Protein AF-A0A6A4BSS3-F1 (afdb_monomer)

Mean predicted aligned error: 9.3 Å

Sequence (184 aa):
MLRQLDAAFRPAGRLLLPLPVAPSADQLARLRLWVDDSADVDANGCWANVLQQQLQYSPGGFVVVTVFKQPEGAGRTTPRQSSLPGSVGTRLLLSNPHVNVWDFSVPSGASCELHEHLHPYVFFNRTPCNTRALDEALQPSESATSFAACEFRYVEIVEGERHVHAFQNPGKVDVQQYVIEFVS

Structure (mmCIF, N/CA/C/O backbone):
data_AF-A0A6A4BSS3-F1
#
_entry.id   AF-A0A6A4BSS3-F1
#
loop_
_atom_site.group_PDB
_atom_site.id
_atom_site.type_symbol
_atom_site.label_atom_id
_atom_site.label_alt_id
_atom_site.label_comp_id
_atom_site.label_asym_id
_atom_site.label_entity_id
_atom_site.label_seq_id
_atom_site.pdbx_PDB_ins_code
_atom_site.Cartn_x
_atom_site.Cartn_y
_atom_site.Cartn_z
_atom_site.occupancy
_atom_site.B_iso_or_equiv
_atom_site.auth_seq_id
_atom_site.auth_comp_id
_atom_site.auth_asym_id
_atom_site.auth_atom_id
_atom_site.pdbx_PDB_model_num
ATOM 1 N N . MET A 1 1 ? 9.717 8.162 23.911 1.00 28.67 1 MET A 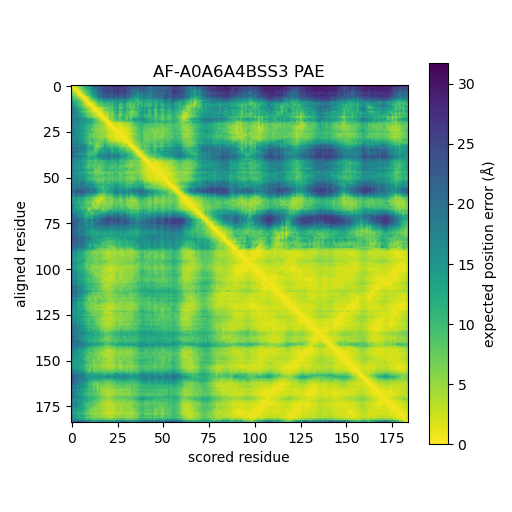N 1
ATOM 2 C CA . MET A 1 1 ? 8.918 9.008 24.822 1.00 28.67 1 MET A CA 1
ATOM 3 C C . MET A 1 1 ? 7.517 9.103 24.222 1.00 28.67 1 MET A C 1
ATOM 5 O O . MET A 1 1 ? 7.297 9.928 23.346 1.00 28.67 1 MET A O 1
ATOM 9 N N . LEU A 1 2 ? 6.61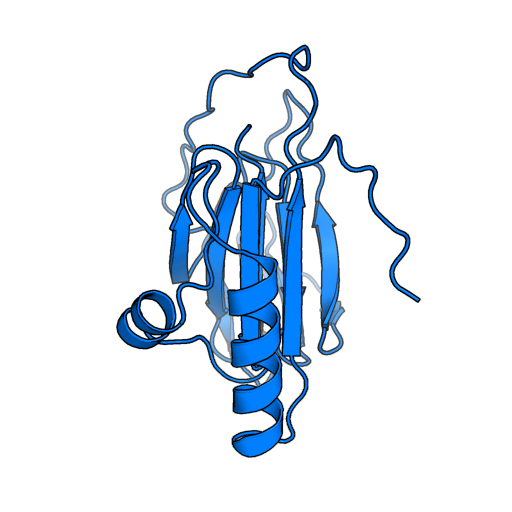5 8.171 24.558 1.00 30.89 2 LEU A N 1
ATOM 10 C CA . LEU A 1 2 ? 5.224 8.247 24.100 1.00 30.89 2 LEU A CA 1
ATOM 11 C C . LEU A 1 2 ? 4.572 9.426 24.826 1.00 30.89 2 LEU A C 1
ATOM 13 O O . LEU A 1 2 ? 4.440 9.387 26.047 1.00 30.89 2 LEU A O 1
ATOM 17 N N . ARG A 1 3 ? 4.203 10.484 24.095 1.00 36.44 3 ARG A N 1
ATOM 18 C CA . ARG A 1 3 ? 3.260 11.473 24.625 1.00 36.44 3 ARG A CA 1
ATOM 19 C C . ARG A 1 3 ? 1.983 10.711 24.975 1.00 36.44 3 ARG A C 1
ATOM 21 O O . ARG A 1 3 ? 1.476 9.974 24.131 1.00 36.44 3 ARG A O 1
ATOM 28 N N . GLN A 1 4 ? 1.513 10.847 26.214 1.00 37.97 4 GLN A N 1
ATOM 29 C CA . GLN A 1 4 ? 0.171 10.414 26.587 1.00 37.97 4 GLN A CA 1
ATOM 30 C C . GLN A 1 4 ? -0.799 11.141 25.657 1.00 37.97 4 GLN A C 1
ATOM 32 O O . GLN A 1 4 ? -0.961 12.354 25.752 1.00 37.97 4 GLN A O 1
ATOM 37 N N . LEU A 1 5 ? -1.364 10.408 24.701 1.00 43.38 5 LEU A N 1
ATOM 38 C CA . LEU A 1 5 ? -2.566 10.850 24.016 1.00 43.38 5 LEU A CA 1
ATOM 39 C C . LEU A 1 5 ? -3.657 10.941 25.080 1.00 43.38 5 LEU A C 1
ATOM 41 O O . LEU A 1 5 ? -3.818 10.004 25.867 1.00 43.38 5 LEU A O 1
ATOM 45 N N . ASP A 1 6 ? -4.337 12.084 25.135 1.00 42.62 6 ASP A N 1
ATOM 46 C CA . ASP A 1 6 ? -5.441 12.325 26.057 1.00 42.62 6 ASP A CA 1
ATOM 47 C C . ASP A 1 6 ? -6.423 11.149 26.057 1.00 42.62 6 ASP A C 1
ATOM 49 O O . ASP A 1 6 ? -6.748 10.587 25.008 1.00 42.62 6 ASP A O 1
ATOM 53 N N . ALA A 1 7 ? -6.945 10.816 27.240 1.00 46.75 7 ALA A N 1
ATOM 54 C CA . ALA A 1 7 ? -7.880 9.710 27.472 1.00 46.75 7 ALA A CA 1
ATOM 55 C C . ALA A 1 7 ? -9.182 9.782 26.637 1.00 46.75 7 ALA A C 1
ATOM 57 O O . ALA A 1 7 ? -9.977 8.844 26.653 1.00 46.75 7 ALA A O 1
ATOM 58 N N . ALA A 1 8 ? -9.404 10.882 25.911 1.00 53.50 8 ALA A N 1
ATOM 59 C CA . ALA A 1 8 ? -10.536 11.086 25.017 1.00 53.50 8 ALA A CA 1
ATOM 60 C C . ALA A 1 8 ? -10.389 10.382 23.652 1.00 53.50 8 ALA A C 1
ATOM 62 O O . ALA A 1 8 ? -11.400 10.103 23.010 1.00 53.50 8 ALA A O 1
ATOM 63 N N . PHE A 1 9 ? -9.168 10.066 23.203 1.00 54.03 9 PHE A N 1
ATOM 64 C CA . PHE A 1 9 ? -8.948 9.451 21.892 1.00 54.03 9 PHE A CA 1
ATOM 65 C C . PHE A 1 9 ? -8.814 7.934 22.005 1.00 54.03 9 PHE A C 1
ATOM 67 O O . PHE A 1 9 ? -7.774 7.405 22.406 1.00 54.03 9 PHE A O 1
ATOM 74 N N . ARG A 1 10 ? -9.867 7.213 21.608 1.00 57.59 10 ARG A N 1
ATOM 75 C CA . ARG A 1 10 ? -9.785 5.763 21.416 1.00 57.59 10 ARG A CA 1
ATOM 76 C C . ARG A 1 10 ? -9.125 5.457 20.066 1.00 57.59 10 ARG A C 1
ATOM 78 O O . ARG A 1 10 ? -9.421 6.129 19.074 1.00 57.59 10 ARG A O 1
ATOM 85 N N . PRO A 1 11 ? -8.192 4.492 20.015 1.00 55.75 11 PRO A N 1
ATOM 86 C CA . PRO A 1 11 ? -7.628 4.047 18.754 1.00 55.75 11 PRO A CA 1
ATOM 87 C C . PRO A 1 11 ? -8.710 3.331 17.933 1.00 55.75 11 PRO A C 1
ATOM 89 O O . PRO A 1 11 ? -9.306 2.376 18.409 1.00 55.75 11 PRO A O 1
ATOM 92 N N . ALA A 1 12 ? -8.914 3.772 16.698 1.00 53.41 12 ALA A N 1
ATOM 93 C CA . ALA A 1 12 ? -9.832 3.189 15.720 1.00 53.41 12 ALA A CA 1
ATOM 94 C C . ALA A 1 12 ? -9.249 1.957 14.996 1.00 53.41 12 ALA A C 1
ATOM 96 O O . ALA A 1 12 ? -9.931 1.291 14.221 1.00 53.41 12 ALA A O 1
ATOM 97 N N . GLY A 1 13 ? -7.955 1.697 15.179 1.00 53.75 13 GLY A N 1
ATOM 98 C CA . GLY A 1 13 ? -7.247 0.608 14.525 1.00 53.75 13 GLY A CA 1
ATOM 99 C C . GLY A 1 13 ? -5.777 0.612 14.902 1.00 53.75 13 GLY A C 1
ATOM 100 O O . GLY A 1 13 ? -5.175 1.669 15.134 1.00 53.75 13 GLY A O 1
ATOM 101 N N . ARG A 1 14 ? -5.201 -0.584 15.001 1.00 61.16 14 ARG A N 1
ATOM 102 C CA . ARG A 1 14 ? -3.824 -0.798 15.428 1.00 61.16 14 ARG A CA 1
ATOM 103 C C . ARG A 1 14 ? -3.200 -1.948 14.639 1.00 61.16 14 ARG A C 1
ATOM 105 O O . ARG A 1 14 ? -3.881 -2.913 14.333 1.00 61.16 14 ARG A O 1
ATOM 112 N N . LEU A 1 15 ? -1.935 -1.826 14.246 1.00 61.62 15 LEU A N 1
ATOM 113 C CA . LEU A 1 15 ? -1.265 -2.837 13.424 1.00 61.62 15 LEU A CA 1
ATOM 114 C C . LEU A 1 15 ? 0.218 -2.923 13.769 1.00 61.62 15 LEU A C 1
ATOM 116 O O . LEU A 1 15 ? 0.909 -1.905 13.742 1.00 61.62 15 LEU A O 1
ATOM 120 N N . LEU A 1 16 ? 0.685 -4.137 14.079 1.00 63.44 16 LEU A N 1
ATOM 121 C CA . LEU A 1 16 ? 2.100 -4.460 14.251 1.00 63.44 16 LEU A CA 1
ATOM 122 C C . LEU A 1 16 ? 2.558 -5.381 13.137 1.00 63.44 16 LEU A C 1
ATOM 124 O O . LEU A 1 16 ? 1.993 -6.460 12.955 1.00 63.44 16 LEU A O 1
ATOM 128 N N . LEU A 1 17 ? 3.598 -4.975 12.422 1.00 63.59 17 LEU A N 1
ATOM 129 C CA . LEU A 1 17 ? 4.093 -5.747 11.294 1.00 63.59 17 LEU A CA 1
ATOM 130 C C . LEU A 1 17 ? 5.609 -5.858 11.345 1.00 63.59 17 LEU A C 1
ATOM 132 O O . LEU A 1 17 ? 6.280 -4.834 11.528 1.00 63.59 17 LEU A O 1
ATOM 136 N N . PRO A 1 18 ? 6.162 -7.072 11.168 1.00 65.44 18 PRO A N 1
ATOM 137 C CA . PRO A 1 18 ? 7.577 -7.198 10.906 1.00 65.44 18 PRO A CA 1
ATOM 138 C C . PRO A 1 18 ? 7.856 -6.554 9.549 1.00 65.44 18 PRO A C 1
ATOM 140 O O . PRO A 1 18 ? 7.109 -6.735 8.586 1.00 65.44 18 PRO A O 1
ATOM 143 N N . LEU A 1 19 ? 8.942 -5.790 9.476 1.00 63.53 19 LEU A N 1
ATOM 144 C CA . LEU A 1 19 ? 9.308 -5.082 8.254 1.00 63.53 19 LEU A CA 1
ATOM 145 C C . LEU A 1 19 ? 9.449 -6.003 7.028 1.00 63.53 19 LEU A C 1
ATOM 147 O O . LEU A 1 19 ? 8.885 -5.667 5.997 1.00 63.53 19 LEU A O 1
ATOM 151 N N . PRO A 1 20 ? 10.100 -7.179 7.081 1.00 65.75 20 PRO A N 1
ATOM 152 C CA . PRO A 1 20 ? 10.357 -7.932 5.853 1.00 65.75 20 PRO A CA 1
ATOM 153 C C . PRO A 1 20 ? 9.166 -8.752 5.327 1.00 65.75 20 PRO A C 1
ATOM 155 O O . PRO A 1 20 ? 9.191 -9.150 4.165 1.00 65.75 20 PRO A O 1
ATOM 158 N N . VAL A 1 21 ? 8.143 -9.049 6.142 1.00 72.81 21 VAL A N 1
ATOM 159 C CA . VAL A 1 21 ? 7.107 -10.039 5.785 1.00 72.81 21 VAL A CA 1
ATOM 160 C C . VAL A 1 21 ? 5.721 -9.592 6.244 1.00 72.81 21 VAL A C 1
ATOM 162 O O . VAL A 1 21 ? 5.507 -9.332 7.425 1.00 72.81 21 VAL A O 1
ATOM 165 N N . ALA A 1 22 ? 4.752 -9.569 5.329 1.00 74.62 22 ALA A N 1
ATOM 166 C CA . ALA A 1 22 ? 3.356 -9.377 5.704 1.00 74.62 22 ALA A CA 1
ATOM 167 C C . ALA A 1 22 ? 2.787 -10.637 6.382 1.00 74.62 22 ALA A C 1
ATOM 169 O O . ALA A 1 22 ? 3.013 -11.751 5.904 1.00 74.62 22 ALA A O 1
ATOM 170 N N . PRO A 1 23 ? 2.021 -10.498 7.476 1.00 73.25 23 PRO A N 1
ATOM 171 C CA . PRO A 1 23 ? 1.412 -11.618 8.167 1.00 73.25 23 PRO A CA 1
ATOM 172 C C . PRO A 1 23 ? 0.330 -12.272 7.302 1.00 73.25 23 PRO A C 1
ATOM 174 O O . PRO A 1 23 ? -0.414 -11.623 6.556 1.00 73.25 23 PRO A O 1
ATOM 177 N N . SER A 1 24 ? 0.190 -13.586 7.438 1.00 74.69 24 SER A N 1
ATOM 178 C CA . SER A 1 24 ? -0.946 -14.323 6.893 1.00 74.69 24 SER A CA 1
ATOM 179 C C . SER A 1 24 ? -2.257 -13.892 7.562 1.00 74.69 24 SER A C 1
ATOM 181 O O . SER A 1 24 ? -2.262 -13.280 8.633 1.00 74.69 24 SER A O 1
ATOM 183 N N . ALA A 1 25 ? -3.393 -14.214 6.938 1.00 71.44 25 ALA A N 1
ATOM 184 C CA . ALA A 1 25 ? -4.709 -13.939 7.519 1.00 71.44 25 ALA A CA 1
ATOM 185 C C . ALA A 1 25 ? -4.858 -14.602 8.904 1.00 71.44 25 ALA A C 1
ATOM 187 O O . ALA A 1 25 ? -5.311 -13.963 9.850 1.00 71.44 25 ALA A O 1
ATOM 188 N N . ASP A 1 26 ? -4.353 -15.830 9.061 1.00 74.50 26 ASP A N 1
ATOM 189 C CA . ASP A 1 26 ? -4.367 -16.557 10.337 1.00 74.50 26 ASP A CA 1
ATOM 190 C C . ASP A 1 26 ? -3.472 -15.918 11.404 1.00 74.50 26 ASP A C 1
ATOM 192 O O . ASP A 1 26 ? -3.758 -15.992 12.599 1.00 74.50 26 ASP A O 1
ATOM 196 N N . GLN A 1 27 ? -2.344 -15.320 11.007 1.00 73.31 27 GLN A N 1
ATOM 197 C CA . GLN A 1 27 ? -1.500 -14.562 11.933 1.00 73.31 27 GLN A CA 1
ATOM 198 C C . GLN A 1 27 ? -2.227 -13.305 12.414 1.00 73.31 27 GLN A C 1
ATOM 200 O O . GLN A 1 27 ? -2.264 -13.067 13.619 1.00 73.31 27 GLN A O 1
ATOM 205 N N . LEU A 1 28 ? -2.864 -12.559 11.506 1.00 70.56 28 LEU A N 1
ATOM 206 C CA . LEU A 1 28 ? -3.665 -11.382 11.858 1.00 70.56 28 LEU A CA 1
ATOM 207 C C . LEU A 1 28 ? -4.811 -11.738 12.817 1.00 70.56 28 LEU A C 1
ATOM 209 O O . LEU A 1 28 ? -4.979 -11.075 13.840 1.00 70.56 28 LEU A O 1
ATOM 213 N N . ALA A 1 29 ? -5.550 -12.814 12.529 1.00 69.69 29 ALA A N 1
ATOM 214 C CA . ALA A 1 29 ? -6.670 -13.264 13.353 1.00 69.69 29 ALA A CA 1
ATOM 215 C C . ALA A 1 29 ? -6.230 -13.710 14.758 1.00 69.69 29 ALA A C 1
ATOM 217 O O . ALA A 1 29 ? -6.835 -13.316 15.755 1.00 69.69 29 ALA A O 1
ATOM 218 N N . ARG A 1 30 ? -5.152 -14.502 14.860 1.00 70.19 30 ARG A N 1
ATOM 219 C CA . ARG A 1 30 ? -4.640 -14.994 16.154 1.00 70.19 30 ARG A CA 1
ATOM 220 C C . ARG A 1 30 ? -4.096 -13.885 17.040 1.00 70.19 30 ARG A C 1
ATOM 222 O O . ARG A 1 30 ? -4.298 -13.922 18.248 1.00 70.19 30 ARG A O 1
ATOM 229 N N . LEU A 1 31 ? -3.392 -12.926 16.447 1.00 65.25 31 LEU A N 1
ATOM 230 C CA . LEU A 1 31 ? -2.719 -11.870 17.194 1.00 65.25 31 LEU A CA 1
ATOM 231 C C . LEU A 1 31 ? -3.677 -10.766 17.666 1.00 65.25 31 LEU A C 1
ATOM 233 O O . LEU A 1 31 ? -3.258 -9.929 18.460 1.00 65.25 31 LEU A O 1
ATOM 237 N N . ARG A 1 32 ? -4.938 -10.753 17.194 1.00 65.69 32 ARG A N 1
ATOM 238 C CA . ARG A 1 32 ? -5.941 -9.718 17.515 1.00 65.69 32 ARG A CA 1
ATOM 239 C C . ARG A 1 32 ? -5.371 -8.300 17.393 1.00 65.69 32 ARG A C 1
ATOM 241 O O . ARG A 1 32 ? -5.610 -7.444 18.237 1.00 65.69 32 ARG A O 1
ATOM 248 N N . LEU A 1 33 ? -4.560 -8.074 16.358 1.00 60.50 33 LEU A N 1
ATOM 249 C CA . LEU A 1 33 ? -3.828 -6.812 16.203 1.00 60.50 33 LEU A CA 1
ATOM 250 C C . LEU A 1 33 ? -4.775 -5.641 15.961 1.00 60.50 33 LEU A C 1
ATOM 252 O O . LEU A 1 33 ? -4.474 -4.524 16.366 1.00 60.50 33 LEU A O 1
ATOM 256 N N . TRP A 1 34 ? -5.933 -5.925 15.371 1.00 62.88 34 TRP A N 1
ATOM 257 C CA . TRP A 1 34 ? -6.977 -4.957 15.105 1.00 62.88 34 TRP A CA 1
ATOM 258 C C . TRP A 1 34 ? -7.837 -4.741 16.348 1.00 62.88 34 TRP A C 1
ATOM 260 O O . TRP A 1 34 ? -8.518 -5.652 16.813 1.00 62.88 34 TRP A O 1
ATOM 270 N N . VAL A 1 35 ? -7.795 -3.517 16.867 1.00 56.88 35 VAL A N 1
ATOM 271 C CA . VAL A 1 35 ? -8.735 -3.020 17.872 1.00 56.88 35 VAL A CA 1
ATOM 272 C C . VAL A 1 35 ? -9.769 -2.196 17.115 1.00 56.88 35 VAL A C 1
ATOM 274 O O . VAL A 1 35 ? -9.394 -1.225 16.458 1.00 56.88 35 VAL A O 1
ATOM 277 N N . ASP A 1 36 ? -11.028 -2.620 17.138 1.00 55.69 36 ASP A N 1
ATOM 278 C CA . ASP A 1 36 ? -12.160 -1.809 16.696 1.00 55.69 36 ASP A CA 1
ATOM 279 C C . ASP A 1 36 ? -12.676 -0.945 17.862 1.00 55.69 36 ASP A C 1
ATOM 281 O O . ASP A 1 36 ? -12.211 -1.061 18.997 1.00 55.69 36 ASP A O 1
ATOM 285 N N . ASP A 1 37 ? -13.648 -0.067 17.600 1.00 53.25 37 ASP A N 1
ATOM 286 C CA . ASP A 1 37 ? -14.306 0.773 18.619 1.00 53.25 37 ASP A CA 1
ATOM 287 C C . ASP A 1 37 ? -15.092 -0.043 19.680 1.00 53.25 37 ASP A C 1
ATOM 289 O O . ASP A 1 37 ? -15.835 0.529 20.484 1.00 53.25 37 ASP A O 1
ATOM 293 N N . SER A 1 38 ? -14.952 -1.375 19.715 1.00 55.53 38 SER A N 1
ATOM 294 C CA . SER A 1 38 ? -15.578 -2.216 20.726 1.00 55.53 38 SER A CA 1
ATOM 295 C C . SER A 1 38 ? -15.039 -1.878 22.115 1.00 55.53 38 SER A C 1
ATOM 297 O O . SER A 1 38 ? -13.834 -1.879 22.378 1.00 55.53 38 SER A O 1
ATOM 299 N N . ALA A 1 39 ? -15.957 -1.610 23.044 1.00 56.19 39 ALA A N 1
ATOM 300 C CA . ALA A 1 39 ? -15.636 -1.325 24.439 1.00 56.19 39 ALA A CA 1
ATOM 301 C C . ALA A 1 39 ? -14.976 -2.512 25.171 1.00 56.19 39 ALA A C 1
ATOM 303 O O . ALA A 1 39 ? -14.449 -2.317 26.265 1.00 56.19 39 ALA A O 1
ATOM 304 N N . ASP A 1 40 ? -14.967 -3.699 24.558 1.00 59.69 40 ASP A N 1
ATOM 305 C CA . ASP A 1 40 ? -14.587 -4.961 25.194 1.00 59.69 40 ASP A CA 1
ATOM 306 C C . ASP A 1 40 ? -13.144 -5.411 24.895 1.00 59.69 40 ASP A C 1
ATOM 308 O O . ASP A 1 40 ? -12.733 -6.501 25.303 1.00 59.69 40 ASP A O 1
ATOM 312 N N . VAL A 1 41 ? -12.343 -4.602 24.190 1.00 61.41 41 VAL A N 1
ATOM 313 C CA . VAL A 1 41 ? -10.953 -4.958 23.861 1.00 61.41 41 VAL A CA 1
ATOM 314 C C . VAL A 1 41 ? -9.975 -4.314 24.847 1.00 61.41 41 VAL A C 1
ATOM 316 O O . VAL A 1 41 ? -9.737 -3.105 24.810 1.00 61.41 41 VAL A O 1
ATOM 319 N N . ASP A 1 42 ? -9.330 -5.131 25.692 1.00 67.12 42 ASP A N 1
ATOM 320 C CA . ASP A 1 42 ? -8.139 -4.718 26.451 1.00 67.12 42 ASP A CA 1
ATOM 321 C C . ASP A 1 42 ? -6.956 -4.526 25.493 1.00 67.12 42 ASP A C 1
ATOM 323 O O . ASP A 1 42 ? -6.107 -5.403 25.296 1.00 67.12 42 ASP A O 1
ATOM 327 N N . ALA A 1 43 ? -6.921 -3.352 24.864 1.00 61.34 43 ALA A N 1
ATOM 328 C CA . ALA A 1 43 ? -5.866 -2.987 23.940 1.00 61.34 43 ALA A CA 1
ATOM 329 C C . ALA A 1 43 ? -4.497 -3.100 24.628 1.00 61.34 43 ALA A C 1
ATOM 331 O O . ALA A 1 43 ? -3.588 -3.723 24.085 1.00 61.34 43 ALA A O 1
ATOM 332 N N . ASN A 1 44 ? -4.345 -2.545 25.833 1.00 66.25 44 ASN A N 1
ATOM 333 C CA . ASN A 1 44 ? -3.057 -2.480 26.525 1.00 66.25 44 ASN A CA 1
ATOM 334 C C . ASN A 1 44 ? -2.497 -3.874 26.850 1.00 66.25 44 ASN A C 1
ATOM 336 O O . ASN A 1 44 ? -1.307 -4.111 26.627 1.00 66.25 44 ASN A O 1
ATOM 340 N N . GLY A 1 45 ? -3.340 -4.806 27.304 1.00 68.56 45 GLY A N 1
ATOM 341 C CA . GLY A 1 45 ? -2.948 -6.199 2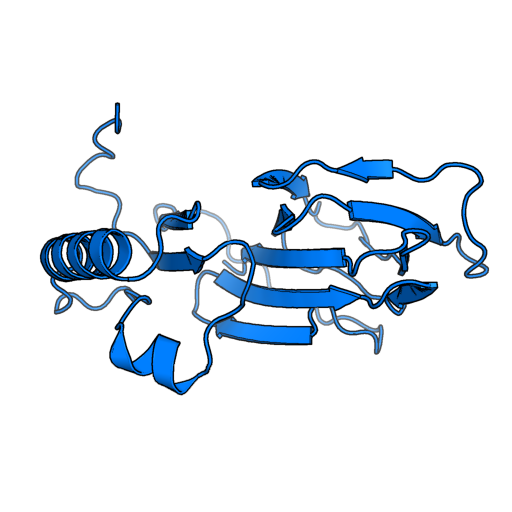7.528 1.00 68.56 45 GLY A CA 1
ATOM 342 C C . GLY A 1 45 ? -2.550 -6.923 26.240 1.00 68.56 45 GLY A C 1
ATOM 343 O O . GLY A 1 45 ? -1.527 -7.613 26.211 1.00 68.56 45 GLY A O 1
ATOM 344 N N . CYS A 1 46 ? -3.285 -6.706 25.142 1.00 67.12 46 CYS A N 1
ATOM 345 C CA . CYS A 1 46 ? -2.922 -7.260 23.832 1.00 67.12 46 CYS A CA 1
ATOM 346 C C . CYS A 1 46 ? -1.545 -6.751 23.368 1.00 67.12 46 CYS A C 1
ATOM 348 O O . CYS A 1 46 ? -0.708 -7.536 22.920 1.00 67.12 46 CYS A O 1
ATOM 350 N N . TRP A 1 47 ? -1.273 -5.456 23.549 1.00 65.88 47 TRP A N 1
ATOM 351 C CA . TRP A 1 47 ? 0.003 -4.822 23.204 1.00 65.88 47 TRP A CA 1
ATOM 352 C C . TRP A 1 47 ? 1.192 -5.393 23.966 1.00 65.88 47 TRP A C 1
ATOM 354 O O . TRP A 1 47 ? 2.206 -5.735 23.354 1.00 65.88 47 TRP A O 1
ATOM 364 N N . ALA A 1 48 ? 1.074 -5.504 25.290 1.00 70.94 48 ALA A N 1
ATOM 365 C CA . ALA A 1 48 ? 2.143 -6.040 26.125 1.00 70.94 48 ALA A CA 1
ATOM 366 C C . ALA A 1 48 ? 2.510 -7.472 25.704 1.00 70.94 48 ALA A C 1
ATOM 368 O O . ALA A 1 48 ? 3.690 -7.794 25.571 1.00 70.94 48 ALA A O 1
ATOM 369 N N . ASN A 1 49 ? 1.501 -8.296 25.407 1.00 70.44 49 ASN A N 1
ATOM 370 C CA . ASN A 1 49 ? 1.700 -9.679 24.988 1.00 70.44 49 ASN A CA 1
ATOM 371 C C . ASN A 1 49 ? 2.380 -9.776 23.610 1.00 70.44 49 ASN A C 1
ATOM 373 O O . ASN A 1 49 ? 3.354 -10.510 23.454 1.00 70.44 49 ASN A O 1
ATOM 377 N N . VAL A 1 50 ? 1.935 -8.996 22.617 1.00 66.81 50 VAL A N 1
ATOM 378 C CA . VAL A 1 50 ? 2.538 -9.027 21.273 1.00 66.81 50 VAL A CA 1
ATOM 379 C C . VAL A 1 50 ? 3.982 -8.530 21.292 1.00 66.81 50 VAL A C 1
ATOM 381 O O . VAL A 1 50 ? 4.843 -9.163 20.684 1.00 66.81 50 VAL A O 1
ATOM 384 N N . LEU A 1 51 ? 4.277 -7.439 22.006 1.00 69.38 51 LEU A N 1
ATOM 385 C CA . LEU A 1 51 ? 5.649 -6.936 22.132 1.00 69.38 51 LEU A CA 1
ATOM 386 C C . LEU A 1 51 ? 6.553 -7.961 22.827 1.00 69.38 51 LEU A C 1
ATOM 388 O O . LEU A 1 51 ? 7.671 -8.197 22.373 1.00 69.38 51 LEU A O 1
ATOM 392 N N . GLN A 1 52 ? 6.061 -8.617 23.881 1.00 70.62 52 GLN A N 1
ATOM 393 C CA . GLN A 1 52 ? 6.808 -9.658 24.586 1.00 70.62 52 GLN A CA 1
ATOM 394 C C . GLN A 1 52 ? 7.083 -10.881 23.697 1.00 70.62 52 GLN A C 1
ATOM 396 O O . GLN A 1 52 ? 8.203 -11.389 23.703 1.00 70.62 52 GLN A O 1
ATOM 401 N N . GLN A 1 53 ? 6.105 -11.328 22.902 1.00 66.12 53 GLN A N 1
ATOM 402 C CA . GLN A 1 53 ? 6.286 -12.433 21.953 1.00 66.12 53 GLN A CA 1
ATOM 403 C C . GLN A 1 53 ? 7.235 -12.055 20.804 1.00 66.12 53 GLN A C 1
ATOM 405 O O . GLN A 1 53 ? 8.113 -12.832 20.441 1.00 66.12 53 GLN A O 1
ATOM 410 N N . GLN A 1 54 ? 7.113 -10.855 20.235 1.00 61.84 54 GLN A N 1
ATOM 411 C CA . GLN A 1 54 ? 7.960 -10.415 19.119 1.00 61.84 54 GLN A CA 1
ATOM 412 C C . GLN A 1 54 ? 9.433 -10.284 19.522 1.00 61.84 54 GLN A C 1
ATOM 414 O O . GLN A 1 54 ? 10.302 -10.765 18.796 1.00 61.84 54 GLN A O 1
ATOM 419 N N . LEU A 1 55 ? 9.711 -9.744 20.716 1.00 62.00 55 LEU A N 1
ATOM 420 C CA . LEU A 1 55 ? 11.067 -9.678 21.276 1.00 62.00 55 LEU A CA 1
ATOM 421 C C . LEU A 1 55 ? 11.714 -11.064 21.460 1.00 62.00 55 LEU A C 1
ATOM 423 O O . LEU A 1 55 ? 12.938 -11.154 21.525 1.00 62.00 55 LEU A O 1
ATOM 427 N N . GLN A 1 56 ? 10.917 -12.136 21.536 1.00 58.88 56 GLN A N 1
ATOM 428 C CA . GLN A 1 56 ? 11.400 -13.512 21.687 1.00 58.88 56 GLN A CA 1
ATOM 429 C C . GLN A 1 56 ? 11.636 -14.238 20.354 1.00 58.88 56 GLN A C 1
ATOM 431 O O . GLN A 1 56 ? 12.507 -15.104 20.300 1.00 58.88 56 GLN A O 1
ATOM 436 N N . TYR A 1 57 ? 10.892 -13.913 19.288 1.00 54.50 57 TYR A N 1
ATOM 437 C CA . TYR A 1 57 ? 10.883 -14.713 18.051 1.00 54.50 57 TYR A CA 1
ATOM 438 C C . TYR A 1 57 ? 11.497 -14.038 16.822 1.00 54.50 57 TYR A C 1
ATOM 440 O O . TYR A 1 57 ? 11.776 -14.735 15.846 1.00 54.50 57 TYR A O 1
ATOM 448 N N . SER A 1 58 ? 11.722 -12.721 16.826 1.00 52.88 58 SER A N 1
ATOM 449 C CA . SER A 1 58 ? 12.329 -12.054 15.672 1.00 52.88 58 SER A CA 1
ATOM 450 C C . SER A 1 58 ? 13.069 -10.775 16.084 1.00 52.88 58 SER A C 1
ATOM 452 O O . SER A 1 58 ? 12.424 -9.779 16.396 1.00 52.88 58 SER A O 1
ATOM 454 N N . PRO A 1 59 ? 14.415 -10.736 16.055 1.00 53.66 59 PRO A N 1
ATOM 455 C CA . PRO A 1 59 ? 15.195 -9.540 16.399 1.00 53.66 59 PRO A CA 1
ATOM 456 C C . PRO A 1 59 ? 15.123 -8.419 15.333 1.00 53.66 59 PRO A C 1
ATOM 458 O O . PRO A 1 59 ? 15.981 -7.541 15.293 1.00 53.66 59 PRO A O 1
ATOM 461 N N . GLY A 1 60 ? 14.128 -8.452 14.439 1.00 56.00 60 GLY A N 1
ATOM 462 C CA . GLY A 1 60 ? 13.919 -7.462 13.383 1.00 56.00 60 GLY A CA 1
ATOM 463 C C . GLY A 1 60 ? 13.136 -6.231 13.852 1.00 56.00 60 GLY A C 1
ATOM 464 O O . GLY A 1 60 ? 12.413 -6.266 14.844 1.00 56.00 60 GLY A O 1
ATOM 465 N N . GLY A 1 61 ? 13.262 -5.127 13.110 1.00 59.47 61 GLY A N 1
ATOM 466 C CA . GLY A 1 61 ? 12.447 -3.932 13.336 1.00 59.47 61 GLY A CA 1
ATOM 467 C C . GLY A 1 61 ? 10.962 -4.181 13.046 1.00 59.47 61 GLY A C 1
ATOM 468 O O . GLY A 1 61 ? 10.609 -4.979 12.172 1.00 59.47 61 GLY A O 1
ATOM 469 N N . PHE A 1 62 ? 10.095 -3.473 13.767 1.00 63.59 62 PHE A N 1
ATOM 470 C CA . PHE A 1 62 ? 8.644 -3.499 13.584 1.00 63.59 62 PHE A CA 1
ATOM 471 C C . PHE A 1 62 ? 8.101 -2.083 13.397 1.00 63.59 62 PHE A C 1
ATOM 473 O O . PHE A 1 62 ? 8.701 -1.111 13.860 1.00 63.59 62 PHE A O 1
ATOM 480 N N . VAL A 1 63 ? 6.942 -1.975 12.749 1.00 65.44 63 VAL A N 1
ATOM 481 C CA . VAL A 1 63 ? 6.169 -0.728 12.684 1.00 65.44 63 VAL A CA 1
ATOM 482 C C . VAL A 1 63 ? 4.874 -0.903 13.455 1.00 65.44 63 VAL A C 1
ATOM 484 O O . VAL A 1 63 ? 4.222 -1.943 13.363 1.00 65.44 63 VAL A O 1
ATOM 487 N N . VAL A 1 64 ? 4.528 0.134 14.218 1.00 69.31 64 VAL A N 1
ATOM 488 C CA . VAL A 1 64 ? 3.241 0.281 14.891 1.00 69.31 64 VAL A CA 1
ATOM 489 C C . VAL A 1 64 ? 2.482 1.406 14.226 1.00 69.31 64 VAL A C 1
ATOM 491 O O . VAL A 1 64 ? 2.940 2.547 14.219 1.00 69.31 64 VAL A O 1
ATOM 494 N N . VAL A 1 65 ? 1.293 1.090 13.737 1.00 70.44 65 VAL A N 1
ATOM 495 C CA . VAL A 1 65 ? 0.342 2.087 13.253 1.00 70.44 65 VAL A CA 1
ATOM 496 C C . VAL A 1 65 ? -0.783 2.160 14.263 1.00 70.44 65 VAL A C 1
ATOM 498 O O . VAL A 1 65 ? -1.314 1.130 14.672 1.00 70.44 65 VAL A O 1
ATOM 501 N N . THR A 1 66 ? -1.121 3.369 14.699 1.00 68.38 66 THR A N 1
ATOM 502 C CA . THR A 1 66 ? -2.313 3.629 15.508 1.00 68.38 66 THR A CA 1
ATOM 503 C C . THR A 1 66 ? -3.081 4.770 14.872 1.00 68.38 66 THR A C 1
ATOM 505 O O . THR A 1 66 ? -2.530 5.852 14.687 1.00 68.38 66 THR A O 1
ATOM 508 N N . VAL A 1 67 ? -4.344 4.517 14.555 1.00 66.12 67 VAL A N 1
ATOM 509 C CA . VAL A 1 67 ? -5.259 5.515 14.001 1.00 66.12 67 VAL A CA 1
ATOM 510 C C . VAL A 1 67 ? -6.191 5.958 15.116 1.00 66.12 67 VAL A C 1
ATOM 512 O O . VAL A 1 67 ? -6.672 5.116 15.869 1.00 66.12 67 VAL A O 1
ATOM 515 N N . PHE A 1 68 ? -6.438 7.258 15.247 1.00 66.88 68 PHE A N 1
ATOM 516 C CA . PHE A 1 68 ? -7.360 7.812 16.239 1.00 66.88 68 PHE A CA 1
ATOM 517 C C . PHE A 1 68 ? -8.573 8.399 15.530 1.00 66.88 68 PHE A C 1
ATOM 519 O O . PHE A 1 68 ? -8.416 9.086 14.522 1.00 66.88 68 PHE A O 1
ATOM 526 N N . LYS A 1 69 ? -9.767 8.148 16.073 1.00 62.53 69 LYS A N 1
ATOM 527 C CA . LYS A 1 69 ? -11.003 8.757 15.576 1.00 62.53 69 LYS A CA 1
ATOM 528 C C . LYS A 1 69 ? -10.943 10.275 15.792 1.00 62.53 69 LYS A C 1
ATOM 530 O O . LYS A 1 69 ? -10.596 10.724 16.887 1.00 62.53 69 LYS A O 1
ATOM 535 N N . GLN A 1 70 ? -11.308 11.066 14.781 1.00 61.09 70 GLN A N 1
ATOM 536 C CA . GLN A 1 70 ? -11.560 12.493 14.994 1.00 61.09 70 GLN A CA 1
ATOM 537 C C . GLN A 1 70 ? -12.885 12.709 15.751 1.00 61.09 70 GLN A C 1
ATOM 539 O O . GLN A 1 70 ? -13.837 11.952 15.547 1.00 61.09 70 GLN A O 1
ATOM 544 N N . PRO A 1 71 ? -12.986 13.726 16.629 1.00 59.12 71 PRO A N 1
ATOM 545 C CA . PRO A 1 71 ? -14.244 14.059 17.292 1.00 59.12 71 PRO A CA 1
ATOM 546 C C . PRO A 1 71 ? -15.345 14.330 16.257 1.00 59.12 71 PRO A C 1
ATOM 548 O O . PRO A 1 71 ? -15.076 14.883 15.191 1.00 59.12 71 PRO A O 1
ATOM 551 N N . GLU A 1 72 ? -16.583 13.934 16.555 1.00 56.88 72 GLU A N 1
ATOM 552 C CA . GLU A 1 72 ? -17.699 14.084 15.614 1.00 56.88 72 GLU A CA 1
ATOM 553 C C . GLU A 1 72 ? -17.920 15.561 15.240 1.00 56.88 72 GLU A C 1
ATOM 555 O O . GLU A 1 72 ? -18.015 16.417 16.118 1.00 56.88 72 GLU A O 1
ATOM 560 N N . GLY A 1 73 ? -17.977 15.858 13.934 1.00 55.06 73 GLY A N 1
ATOM 561 C CA . GLY A 1 73 ? -18.148 17.221 13.408 1.00 55.06 73 GLY A CA 1
ATOM 562 C C . GLY A 1 73 ? -17.386 17.518 12.110 1.00 55.06 73 GLY A C 1
ATOM 563 O O . GLY A 1 73 ? -17.750 18.456 11.403 1.00 55.06 73 GLY A O 1
ATOM 564 N N . ALA A 1 74 ? -16.378 16.715 11.755 1.00 55.62 74 ALA A N 1
ATOM 565 C CA . ALA A 1 74 ? -15.774 16.748 10.424 1.00 55.62 74 ALA A CA 1
ATOM 566 C C . ALA A 1 74 ? -16.745 16.108 9.415 1.00 55.62 74 ALA A C 1
ATOM 568 O O . ALA A 1 74 ? -17.250 15.007 9.639 1.00 55.62 74 ALA A O 1
ATOM 569 N N . GLY A 1 75 ? -17.090 16.836 8.352 1.00 53.59 75 GLY A N 1
ATOM 570 C CA . GLY A 1 75 ? -18.095 16.411 7.381 1.00 53.59 75 GLY A CA 1
ATOM 571 C C . GLY A 1 75 ? -17.750 15.061 6.754 1.00 53.59 75 GLY A C 1
ATOM 572 O O . GLY A 1 75 ? -16.667 14.885 6.209 1.00 53.59 75 GLY A O 1
ATOM 573 N N . ARG A 1 76 ? -18.693 14.114 6.800 1.00 54.25 76 ARG A N 1
ATOM 574 C CA . ARG A 1 76 ? -18.605 12.878 6.017 1.00 54.25 76 ARG A CA 1
ATOM 575 C C . ARG A 1 76 ? -18.757 13.224 4.540 1.00 54.25 76 ARG A C 1
ATOM 577 O O . ARG A 1 76 ? -19.849 13.595 4.108 1.00 54.25 76 ARG A O 1
ATOM 584 N N . THR A 1 77 ? -17.688 13.093 3.770 1.00 56.75 77 THR A N 1
ATOM 585 C CA . THR A 1 77 ? -17.755 13.145 2.310 1.00 56.75 77 THR A CA 1
ATOM 586 C C . THR A 1 77 ? -18.329 11.838 1.770 1.00 56.75 77 THR A C 1
ATOM 588 O O . THR A 1 77 ? -18.142 10.757 2.331 1.00 56.75 77 THR A O 1
ATOM 591 N N . THR A 1 78 ? -19.103 11.936 0.688 1.00 62.28 78 THR A N 1
ATOM 592 C CA . THR A 1 78 ? -19.642 10.742 0.025 1.00 62.28 78 THR A CA 1
ATOM 593 C C . THR A 1 78 ? -18.480 10.002 -0.641 1.00 62.28 78 THR A C 1
ATOM 595 O O . THR A 1 78 ? -17.710 10.657 -1.347 1.00 62.28 78 THR A O 1
ATOM 598 N N . PRO A 1 79 ? -18.334 8.674 -0.463 1.00 65.06 79 PRO A N 1
ATOM 599 C CA . PRO A 1 79 ? -17.257 7.927 -1.096 1.00 65.06 79 PRO A CA 1
ATOM 600 C C . PRO A 1 79 ? -17.313 8.097 -2.614 1.00 65.06 79 PRO A C 1
ATOM 602 O O . PRO A 1 79 ? -18.318 7.773 -3.253 1.00 65.06 79 PRO A O 1
ATOM 605 N N . ARG A 1 80 ? -16.236 8.622 -3.198 1.00 73.19 80 ARG A N 1
ATOM 606 C CA . ARG A 1 80 ? -16.077 8.662 -4.651 1.00 73.19 80 ARG A CA 1
ATOM 607 C C . ARG A 1 80 ? -15.782 7.245 -5.132 1.00 73.19 80 ARG A C 1
ATOM 609 O O . ARG A 1 80 ? -15.058 6.512 -4.471 1.00 73.19 80 ARG A O 1
ATOM 616 N N . GLN A 1 81 ? -16.331 6.855 -6.277 1.00 77.56 81 GLN A N 1
ATOM 617 C CA . GLN A 1 81 ? -15.991 5.588 -6.922 1.00 77.56 81 GLN A CA 1
ATOM 618 C C . GLN A 1 81 ? -14.902 5.834 -7.969 1.00 77.56 81 GLN A C 1
ATOM 620 O O . GLN A 1 81 ? -15.015 6.777 -8.756 1.00 77.56 81 GLN A O 1
ATOM 625 N N . SER A 1 82 ? -13.857 5.002 -7.986 1.00 78.25 82 SER A N 1
ATOM 626 C CA . SER A 1 82 ? -12.842 5.084 -9.037 1.00 78.25 82 SER A CA 1
ATOM 627 C C . SER A 1 82 ? -13.404 4.558 -10.357 1.00 78.25 82 SER A C 1
ATOM 629 O O . SER A 1 82 ? -14.160 3.586 -10.383 1.00 78.25 82 SER A O 1
ATOM 631 N N . SER A 1 83 ? -13.017 5.202 -11.458 1.00 78.62 83 SER A N 1
ATOM 632 C CA . SER A 1 83 ? -13.288 4.731 -12.820 1.00 78.62 83 SER A CA 1
ATOM 633 C C . SER A 1 83 ? -12.127 3.938 -13.431 1.00 78.62 83 SER A C 1
ATOM 635 O O . SER A 1 83 ? -12.208 3.557 -14.599 1.00 78.62 83 SER A O 1
ATOM 637 N N . LEU A 1 84 ? -11.049 3.701 -12.673 1.00 79.38 84 LEU A N 1
ATOM 638 C CA . LEU A 1 84 ? -9.869 2.971 -13.130 1.00 79.38 84 LEU A CA 1
ATOM 639 C C . LEU A 1 84 ? -9.866 1.530 -12.600 1.00 79.38 84 LEU A C 1
ATOM 641 O O . LEU A 1 84 ? -10.236 1.306 -11.450 1.00 79.38 84 LEU A O 1
ATOM 645 N N . PRO A 1 85 ? -9.445 0.548 -13.418 1.00 73.44 85 PRO A N 1
ATOM 646 C CA . PRO A 1 85 ? -9.471 -0.862 -13.034 1.00 73.44 85 PRO A CA 1
ATOM 647 C C . PRO A 1 85 ? -8.275 -1.301 -12.172 1.00 73.44 85 PRO A C 1
ATOM 649 O O . PRO A 1 85 ? -8.316 -2.402 -11.628 1.00 73.44 85 PRO A O 1
ATOM 652 N N . GLY A 1 86 ? -7.215 -0.491 -12.070 1.00 76.38 86 GLY A N 1
ATOM 653 C CA . GLY A 1 86 ? -5.999 -0.854 -11.342 1.00 76.38 86 GLY A CA 1
ATOM 654 C C . GLY A 1 86 ? -6.195 -0.891 -9.826 1.00 76.38 86 GLY A C 1
ATOM 655 O O . GLY A 1 86 ? -6.984 -0.132 -9.261 1.00 76.38 86 GLY A O 1
ATOM 656 N N . SER A 1 87 ? -5.448 -1.770 -9.158 1.00 75.31 87 SER A N 1
ATOM 657 C CA . SER A 1 87 ? -5.511 -1.926 -7.702 1.00 75.31 87 SER A CA 1
ATOM 658 C C . SER A 1 87 ? -4.537 -0.996 -6.971 1.00 75.31 87 SER A C 1
ATOM 660 O O . SER A 1 87 ? -3.359 -0.939 -7.318 1.00 75.31 87 SER A O 1
ATOM 662 N N . VAL A 1 88 ? -5.007 -0.351 -5.897 1.00 74.38 88 VAL A N 1
ATOM 663 C CA . VAL A 1 88 ? -4.192 0.451 -4.953 1.00 74.38 88 VAL A CA 1
ATOM 664 C C . VAL A 1 88 ? -3.306 -0.408 -4.034 1.00 74.38 88 VAL A C 1
ATO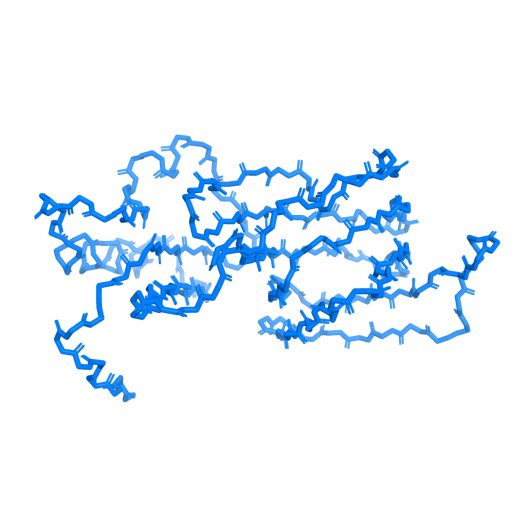M 666 O O . VAL A 1 88 ? -2.452 0.103 -3.313 1.00 74.38 88 VAL A O 1
ATOM 669 N N . GLY A 1 89 ? -3.529 -1.727 -4.018 1.00 80.88 89 GLY A N 1
ATOM 670 C CA . GLY A 1 89 ? -2.886 -2.678 -3.114 1.00 80.88 89 GLY A CA 1
ATOM 671 C C . GLY A 1 89 ? -2.842 -4.095 -3.689 1.00 80.88 89 GLY A C 1
ATOM 672 O O . GLY A 1 89 ? -3.662 -4.465 -4.526 1.00 80.88 89 GLY A O 1
ATOM 673 N N . THR A 1 90 ? -1.923 -4.934 -3.219 1.00 85.06 90 THR A N 1
ATOM 674 C CA . THR A 1 90 ? -1.886 -6.358 -3.602 1.00 85.06 90 THR A CA 1
ATOM 675 C C . THR A 1 90 ? -2.858 -7.172 -2.747 1.00 85.06 90 THR A C 1
ATOM 677 O O . THR A 1 90 ? -3.479 -8.121 -3.225 1.00 85.06 90 THR A O 1
ATOM 680 N N . ARG A 1 91 ? -3.001 -6.814 -1.465 1.00 87.88 91 ARG A N 1
ATOM 681 C CA . ARG A 1 91 ? -3.849 -7.527 -0.504 1.00 87.88 91 ARG A CA 1
ATOM 682 C C . ARG A 1 91 ? -4.392 -6.589 0.571 1.00 87.88 91 ARG A C 1
ATOM 684 O O . ARG A 1 91 ? -3.628 -5.908 1.243 1.00 87.88 91 ARG A O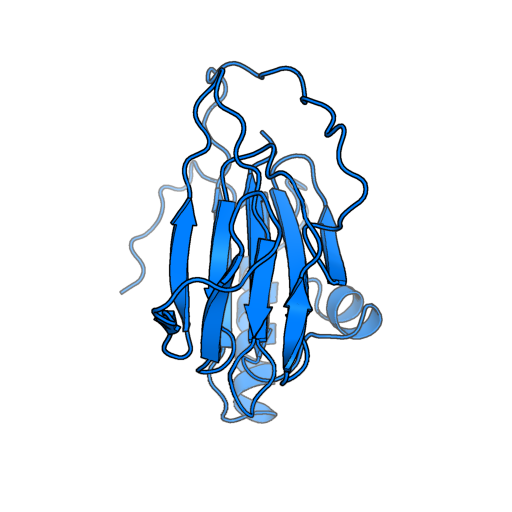 1
ATOM 691 N N . LEU A 1 92 ? -5.700 -6.626 0.807 1.00 85.50 92 LEU A N 1
ATOM 692 C CA . LEU A 1 92 ? -6.335 -5.930 1.930 1.00 85.50 92 LEU A CA 1
ATOM 693 C C . LEU A 1 92 ? -6.050 -6.672 3.247 1.00 85.50 92 LEU A C 1
ATOM 695 O O . LEU A 1 92 ? -6.328 -7.867 3.364 1.00 85.50 92 LEU A O 1
ATOM 699 N N . LEU A 1 93 ? -5.481 -5.976 4.231 1.00 80.62 93 LEU A N 1
ATOM 700 C CA . LEU A 1 93 ? -5.165 -6.513 5.562 1.00 80.62 93 LEU A CA 1
ATOM 701 C C . LEU A 1 93 ? -6.216 -6.142 6.615 1.00 80.62 93 LEU A C 1
ATOM 703 O O . LEU A 1 93 ? -6.487 -6.944 7.509 1.00 80.62 93 LEU A O 1
ATOM 707 N N . LEU A 1 94 ? -6.784 -4.940 6.506 1.00 78.75 94 LEU A N 1
ATOM 708 C CA . LEU A 1 94 ? -7.886 -4.432 7.324 1.00 78.75 94 LEU A CA 1
ATOM 709 C C . LEU A 1 94 ? -8.770 -3.542 6.468 1.00 78.75 94 LEU A C 1
ATOM 711 O O . LEU A 1 94 ? -8.266 -2.723 5.707 1.00 78.75 94 LEU A O 1
ATOM 715 N N . SER A 1 95 ? -10.073 -3.639 6.692 1.00 81.62 95 SER A N 1
ATOM 716 C CA . SER A 1 95 ? -11.015 -2.584 6.349 1.00 81.62 95 SER A CA 1
ATOM 717 C C . SER A 1 95 ? -11.960 -2.390 7.522 1.00 81.62 95 SER A C 1
ATOM 719 O O . SER A 1 95 ? -12.509 -3.358 8.054 1.00 81.62 95 SER A O 1
ATOM 721 N N . ASN A 1 96 ? -12.093 -1.150 7.971 1.00 75.69 96 ASN A N 1
ATOM 722 C CA . ASN A 1 96 ? -13.054 -0.753 8.987 1.00 75.69 96 ASN A CA 1
ATOM 723 C C . ASN A 1 96 ? -13.644 0.623 8.622 1.00 75.69 96 ASN A C 1
ATOM 725 O O . ASN A 1 96 ? -13.259 1.193 7.601 1.00 75.69 96 ASN A O 1
ATOM 729 N N . PRO A 1 97 ? -14.581 1.175 9.417 1.00 77.94 97 PRO A N 1
ATOM 730 C CA . PRO A 1 97 ? -15.200 2.456 9.091 1.00 77.94 97 PRO A CA 1
ATOM 731 C C . PRO A 1 97 ? -14.242 3.646 8.989 1.00 77.94 97 PRO A C 1
ATOM 733 O O . PRO A 1 97 ? -14.678 4.664 8.474 1.00 77.94 97 PRO A O 1
ATOM 736 N N . HIS A 1 98 ? -13.001 3.533 9.481 1.00 76.69 98 HIS A N 1
ATOM 737 C CA . HIS A 1 98 ? -12.035 4.630 9.584 1.00 76.69 98 HIS A CA 1
ATOM 738 C C . HIS A 1 98 ? -10.857 4.503 8.624 1.00 76.69 98 HIS A C 1
ATOM 740 O O . HIS A 1 98 ? -10.389 5.503 8.082 1.00 76.69 98 HIS A O 1
ATOM 746 N N . VAL A 1 99 ? -10.362 3.283 8.402 1.00 81.44 99 VAL A N 1
ATOM 747 C CA . VAL A 1 99 ? -9.223 3.030 7.515 1.00 81.44 99 VAL A CA 1
ATOM 748 C C . VAL A 1 99 ? -9.342 1.741 6.717 1.00 81.44 99 VAL A C 1
ATOM 750 O O . VAL A 1 99 ? -9.864 0.729 7.193 1.00 81.44 99 VAL A O 1
ATOM 753 N N . ASN A 1 100 ? -8.725 1.763 5.538 1.00 86.00 100 ASN A N 1
ATOM 754 C CA . ASN A 1 100 ? -8.265 0.563 4.854 1.00 86.00 100 ASN A CA 1
ATOM 755 C C . ASN A 1 100 ? -6.750 0.448 5.009 1.00 86.00 100 ASN A C 1
ATOM 757 O O . ASN A 1 100 ? -6.027 1.433 4.866 1.00 86.00 100 ASN A O 1
ATOM 761 N N . VAL A 1 101 ? -6.263 -0.761 5.272 1.00 85.44 101 VAL A N 1
ATOM 762 C CA . VAL A 1 101 ? -4.830 -1.053 5.272 1.00 85.44 101 VAL A CA 1
ATOM 763 C C . VAL A 1 101 ? -4.533 -2.118 4.240 1.00 85.44 101 VAL A C 1
ATOM 765 O O . VAL A 1 101 ? -5.024 -3.244 4.338 1.00 85.44 101 VAL A O 1
ATOM 768 N N . TRP A 1 102 ? -3.679 -1.772 3.290 1.00 88.75 102 TRP A N 1
ATOM 769 C CA . TRP A 1 102 ? -3.258 -2.625 2.195 1.00 88.75 102 TRP A CA 1
ATOM 770 C C . TRP A 1 102 ? -1.800 -3.038 2.371 1.00 88.75 102 TRP A C 1
ATOM 772 O O . TRP A 1 102 ? -0.947 -2.222 2.715 1.00 88.75 102 TRP A O 1
ATOM 782 N N . ASP A 1 103 ? -1.516 -4.308 2.107 1.00 88.75 103 ASP A N 1
ATOM 783 C CA . ASP A 1 103 ? -0.188 -4.768 1.719 1.00 88.75 103 ASP A CA 1
ATOM 784 C C . ASP A 1 103 ? -0.040 -4.578 0.213 1.00 88.75 103 ASP A C 1
ATOM 786 O O . ASP A 1 103 ? -0.914 -4.972 -0.567 1.00 88.75 103 ASP A O 1
ATOM 790 N N . PHE A 1 104 ? 1.064 -3.976 -0.194 1.00 92.12 104 PHE A N 1
ATOM 791 C CA . PHE A 1 104 ? 1.327 -3.634 -1.575 1.00 92.12 104 PHE A CA 1
ATOM 792 C C . PHE A 1 104 ? 2.729 -4.074 -1.967 1.00 92.12 104 PHE A C 1
ATOM 794 O O . PHE A 1 104 ? 3.712 -3.824 -1.265 1.00 92.12 104 PHE A O 1
ATOM 801 N N . SER A 1 105 ? 2.811 -4.754 -3.104 1.00 93.31 105 SER A N 1
ATOM 802 C CA . SER A 1 1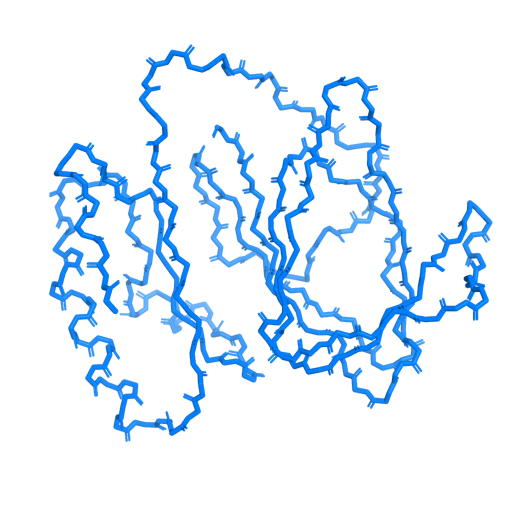05 ? 4.059 -5.272 -3.632 1.00 93.31 105 SER A CA 1
ATOM 803 C C . SER A 1 105 ? 4.132 -5.120 -5.143 1.00 93.31 105 SER A C 1
ATOM 805 O O . SER A 1 105 ? 3.195 -5.461 -5.862 1.00 93.31 105 SER A O 1
ATOM 807 N N . VAL A 1 106 ? 5.281 -4.649 -5.625 1.00 94.31 106 VAL A N 1
ATOM 808 C CA . VAL A 1 106 ? 5.600 -4.608 -7.055 1.00 94.31 106 VAL A CA 1
ATOM 809 C C . VAL A 1 106 ? 6.939 -5.306 -7.266 1.00 94.31 106 VAL A C 1
ATOM 811 O O . VAL A 1 106 ? 7.964 -4.800 -6.784 1.00 94.31 106 VAL A O 1
ATOM 814 N N . PRO A 1 107 ? 6.959 -6.452 -7.972 1.00 95.62 107 PRO A N 1
ATOM 815 C CA . PRO A 1 107 ? 8.189 -7.181 -8.232 1.00 95.62 107 PRO A CA 1
ATOM 816 C C . PRO A 1 107 ? 9.264 -6.328 -8.903 1.00 95.62 107 PRO A C 1
ATOM 818 O O . PRO A 1 107 ? 8.968 -5.390 -9.646 1.00 95.62 107 PRO A O 1
ATOM 821 N N . SER A 1 108 ? 10.525 -6.676 -8.664 1.00 96.38 108 SER A N 1
ATOM 822 C CA . SER A 1 108 ? 11.676 -6.120 -9.387 1.00 96.38 108 SER A CA 1
ATOM 823 C C . SER A 1 108 ? 11.446 -6.112 -10.910 1.00 96.38 108 SER A C 1
ATOM 825 O O . SER A 1 108 ? 11.258 -7.165 -11.517 1.00 96.38 108 SER A O 1
ATOM 827 N N . GLY A 1 109 ? 11.510 -4.936 -11.542 1.00 95.38 109 GLY A N 1
ATOM 828 C CA . GLY A 1 109 ? 11.318 -4.750 -12.987 1.00 95.38 109 GLY A CA 1
ATOM 829 C C . GLY A 1 109 ? 9.860 -4.661 -13.455 1.00 95.38 109 GLY A C 1
ATOM 830 O O . GLY A 1 109 ? 9.626 -4.351 -14.623 1.00 95.38 109 GLY A O 1
ATOM 831 N N . ALA A 1 110 ? 8.885 -4.904 -12.575 1.00 95.44 110 ALA A N 1
ATOM 832 C CA . ALA A 1 110 ? 7.465 -4.791 -12.892 1.00 95.44 110 ALA A CA 1
ATOM 833 C C . ALA A 1 110 ? 6.943 -3.357 -12.700 1.00 95.44 110 ALA A C 1
ATOM 835 O O . ALA A 1 110 ? 7.601 -2.502 -12.098 1.00 95.44 110 ALA A O 1
ATOM 836 N N . SER A 1 111 ? 5.730 -3.112 -13.194 1.00 94.44 111 SER A N 1
ATOM 837 C CA . SER A 1 111 ? 4.996 -1.865 -12.980 1.00 94.44 111 SER A CA 1
ATOM 838 C C . SER A 1 111 ? 3.731 -2.116 -12.175 1.00 94.44 111 SER A C 1
ATOM 840 O O . SER A 1 111 ? 3.085 -3.151 -12.323 1.00 94.44 111 SER A O 1
ATOM 842 N N . CYS A 1 112 ? 3.377 -1.145 -11.342 1.00 92.31 112 CYS A N 1
ATOM 843 C CA . CYS A 1 112 ? 2.025 -1.002 -10.838 1.00 92.31 112 CYS A CA 1
ATOM 844 C C . CYS A 1 112 ? 1.134 -0.446 -11.954 1.00 92.31 112 CYS A C 1
ATOM 846 O O . CYS A 1 112 ? 1.546 0.447 -12.700 1.00 92.31 112 CYS A O 1
ATOM 848 N N . GLU A 1 113 ? -0.074 -0.987 -12.065 1.00 88.62 113 GLU A N 1
ATOM 849 C CA . GLU A 1 113 ? -1.078 -0.516 -13.012 1.00 88.62 113 GLU A CA 1
ATOM 850 C C . GLU A 1 113 ? -1.557 0.898 -12.668 1.00 88.62 113 GLU A C 1
ATOM 852 O O . GLU A 1 113 ? -1.399 1.379 -11.546 1.00 88.62 113 GLU A O 1
ATOM 857 N N . LEU A 1 114 ? -2.169 1.565 -13.646 1.00 90.88 114 LEU A N 1
ATOM 858 C CA . LEU A 1 114 ? -2.793 2.867 -13.445 1.00 90.88 114 LEU A C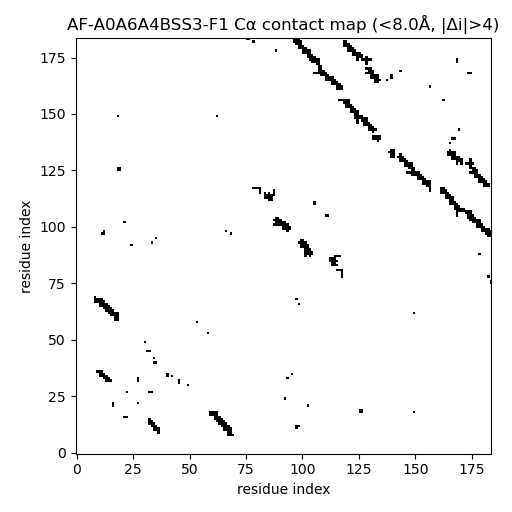A 1
ATOM 859 C C . LEU A 1 114 ? -3.968 2.751 -12.469 1.00 90.88 114 LEU A C 1
ATOM 861 O O . LEU A 1 114 ? -4.941 2.046 -12.744 1.00 90.88 114 LEU A O 1
ATOM 865 N N . HIS A 1 115 ? -3.888 3.471 -11.355 1.00 90.81 115 HIS A N 1
ATOM 866 C CA . HIS A 1 115 ? -4.899 3.461 -10.300 1.00 90.81 115 HIS A CA 1
ATOM 867 C C . HIS A 1 115 ? -5.147 4.866 -9.747 1.00 90.81 115 HIS A C 1
ATOM 869 O O . HIS A 1 115 ? -4.396 5.804 -10.015 1.00 90.81 115 HIS A O 1
ATOM 875 N N . GLU A 1 116 ? -6.242 5.010 -9.001 1.00 90.12 116 GLU A N 1
ATOM 876 C CA . GLU A 1 116 ? -6.683 6.266 -8.393 1.00 90.12 116 GLU A CA 1
ATOM 877 C C . GLU A 1 116 ? -6.802 6.102 -6.881 1.00 90.12 116 GLU A C 1
ATOM 879 O O . GLU A 1 116 ? -7.467 5.180 -6.410 1.00 90.12 116 GLU A O 1
ATOM 884 N N . HIS A 1 117 ? -6.221 7.033 -6.128 1.00 89.38 117 HIS A N 1
ATOM 885 C CA . HIS A 1 117 ? -6.470 7.143 -4.695 1.00 89.38 117 HIS A CA 1
ATOM 886 C C . HIS A 1 117 ? -7.653 8.077 -4.442 1.00 89.38 117 HIS A C 1
ATOM 888 O O . HIS A 1 117 ? -7.666 9.226 -4.886 1.00 89.38 117 HIS A O 1
ATOM 894 N N . LEU A 1 118 ? -8.655 7.573 -3.721 1.00 87.69 118 LEU A N 1
ATOM 895 C CA . LEU A 1 118 ? -9.909 8.287 -3.439 1.00 87.69 118 LEU A CA 1
ATOM 896 C C . LEU A 1 118 ? -9.914 8.961 -2.062 1.00 87.69 118 LEU A C 1
ATOM 898 O O . LEU A 1 118 ? -10.775 9.790 -1.783 1.00 87.69 118 LEU A O 1
ATOM 902 N N . HIS A 1 119 ? -8.956 8.594 -1.217 1.00 87.38 119 HIS A N 1
ATOM 903 C CA . HIS A 1 119 ? -8.850 9.007 0.172 1.00 87.38 119 HIS A CA 1
ATOM 904 C C . HIS A 1 119 ? -7.414 9.429 0.478 1.00 87.38 119 HIS A C 1
ATOM 906 O O . HIS A 1 119 ? -6.493 8.806 -0.062 1.00 87.38 119 HIS A O 1
ATOM 912 N N . PRO A 1 120 ? -7.197 10.425 1.360 1.00 89.81 120 PRO A N 1
ATOM 913 C CA . PRO A 1 120 ? -5.878 10.693 1.913 1.00 89.81 120 PRO A CA 1
ATOM 914 C C . PRO A 1 120 ? -5.250 9.407 2.426 1.00 89.81 120 PRO A C 1
ATOM 916 O O . PRO A 1 120 ? -5.940 8.544 2.980 1.00 89.81 120 PRO A O 1
ATOM 919 N N . TYR A 1 121 ? -3.943 9.272 2.249 1.00 90.69 121 TYR A N 1
ATOM 920 C CA . TYR A 1 121 ? -3.265 8.055 2.651 1.00 90.69 121 TYR A CA 1
ATOM 921 C C . TYR A 1 121 ? -1.849 8.306 3.136 1.00 90.69 121 TYR A C 1
ATOM 923 O O . TYR A 1 121 ? -1.178 9.264 2.756 1.00 90.69 121 TYR A O 1
ATOM 931 N N . VAL A 1 122 ? -1.383 7.414 4.001 1.00 91.62 122 VAL A N 1
ATOM 932 C CA . VAL A 1 122 ? 0.038 7.266 4.304 1.00 91.62 122 VAL A CA 1
ATOM 933 C C . VAL A 1 122 ? 0.500 5.956 3.705 1.00 91.62 122 VAL A C 1
ATOM 935 O O . VAL A 1 122 ? -0.148 4.930 3.896 1.00 91.62 122 VAL A O 1
ATOM 938 N N . PHE A 1 123 ? 1.654 5.960 3.052 1.00 91.44 123 PHE A N 1
ATOM 939 C CA . PHE A 1 123 ? 2.377 4.723 2.794 1.00 91.44 123 PHE A CA 1
ATOM 940 C C . PHE A 1 123 ? 3.721 4.738 3.505 1.00 91.44 123 PHE A C 1
ATOM 942 O O . PHE A 1 123 ? 4.308 5.800 3.719 1.00 91.44 123 PHE A O 1
ATOM 949 N N . PHE A 1 124 ? 4.230 3.558 3.842 1.00 90.19 124 PHE A N 1
ATOM 950 C CA . PHE A 1 124 ? 5.605 3.399 4.299 1.00 90.19 124 PHE A CA 1
ATOM 951 C C . PHE A 1 124 ? 6.260 2.184 3.663 1.00 90.19 124 PHE A C 1
ATOM 953 O O . PHE A 1 124 ? 5.627 1.147 3.453 1.00 90.19 124 PHE A O 1
ATOM 960 N N . ASN A 1 125 ? 7.546 2.326 3.356 1.00 90.19 125 ASN A N 1
ATOM 961 C CA . ASN A 1 125 ? 8.321 1.290 2.692 1.00 90.19 125 ASN A CA 1
ATOM 962 C C . ASN A 1 125 ? 8.829 0.282 3.721 1.00 90.19 125 ASN A C 1
ATOM 964 O O . ASN A 1 125 ? 9.471 0.634 4.708 1.00 90.19 125 ASN A O 1
ATOM 968 N N . ARG A 1 126 ? 8.550 -0.994 3.488 1.00 88.12 126 ARG A N 1
ATOM 969 C CA . ARG A 1 126 ? 8.999 -2.108 4.327 1.00 88.12 126 ARG A CA 1
ATOM 970 C C . ARG A 1 126 ? 10.493 -2.377 4.191 1.00 88.12 126 ARG A C 1
ATOM 972 O O . ARG A 1 126 ? 11.176 -2.705 5.158 1.00 88.12 126 ARG A O 1
ATOM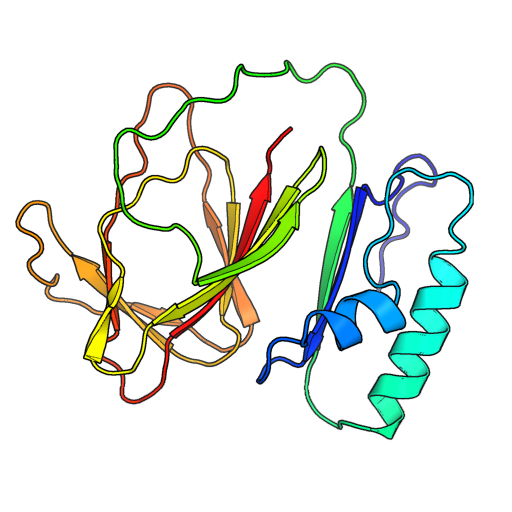 979 N N . THR A 1 127 ? 10.987 -2.221 2.972 1.00 87.31 127 THR A N 1
ATOM 980 C CA . THR A 1 127 ? 12.380 -2.402 2.576 1.00 87.31 127 THR A CA 1
ATOM 981 C C . THR A 1 127 ? 12.838 -1.172 1.802 1.00 87.31 127 THR A C 1
ATOM 983 O O . THR A 1 127 ? 11.997 -0.459 1.254 1.00 87.31 127 THR A O 1
ATOM 986 N N . PRO A 1 128 ? 14.151 -0.901 1.714 1.00 92.06 128 PRO A N 1
ATOM 987 C CA . PRO A 1 128 ? 14.633 0.130 0.809 1.00 92.06 128 PRO A CA 1
ATOM 988 C C . PRO A 1 128 ? 14.239 -0.234 -0.625 1.00 92.06 128 PRO A C 1
ATOM 990 O O . PRO A 1 128 ? 14.381 -1.392 -1.025 1.00 92.06 128 PRO A O 1
ATOM 993 N N . CYS A 1 129 ? 13.745 0.729 -1.394 1.00 94.31 129 CYS A N 1
ATOM 994 C CA . CYS A 1 129 ? 13.287 0.481 -2.757 1.00 94.31 129 CYS A CA 1
ATOM 995 C C . CYS A 1 129 ? 13.459 1.708 -3.653 1.00 94.31 129 CYS A C 1
ATOM 997 O O . CYS A 1 129 ? 13.761 2.808 -3.190 1.00 94.31 129 CYS A O 1
ATOM 999 N N . ASN A 1 130 ? 13.250 1.505 -4.953 1.00 96.38 130 ASN A N 1
ATOM 1000 C CA . ASN A 1 130 ? 13.197 2.573 -5.940 1.00 96.38 130 ASN A CA 1
ATOM 1001 C C . ASN A 1 130 ? 11.853 2.516 -6.655 1.00 96.38 130 ASN A C 1
ATOM 1003 O O . ASN A 1 130 ? 11.406 1.434 -7.030 1.00 96.38 130 ASN A O 1
ATOM 1007 N N . THR A 1 131 ? 11.247 3.670 -6.898 1.00 96.25 131 THR A N 1
ATOM 1008 C CA . THR A 1 131 ? 10.081 3.787 -7.775 1.00 96.25 131 THR A CA 1
ATOM 1009 C C . THR A 1 131 ? 10.363 4.810 -8.862 1.00 96.25 131 THR A C 1
ATOM 1011 O O . THR A 1 131 ? 11.148 5.740 -8.682 1.00 96.25 131 THR A O 1
ATOM 1014 N N . ARG A 1 132 ? 9.755 4.631 -10.026 1.00 97.00 132 ARG A N 1
ATOM 1015 C CA . ARG A 1 132 ? 9.850 5.560 -11.149 1.00 97.00 132 ARG A CA 1
ATOM 1016 C C . ARG A 1 132 ? 8.444 5.820 -11.653 1.00 97.00 132 ARG A C 1
ATOM 1018 O O . ARG A 1 132 ? 7.762 4.867 -12.009 1.00 97.00 132 ARG A O 1
ATOM 1025 N N . ALA A 1 133 ? 8.006 7.073 -11.637 1.00 94.88 133 ALA A N 1
ATOM 1026 C CA . ALA A 1 133 ? 6.670 7.415 -12.107 1.00 94.88 133 ALA A CA 1
ATOM 1027 C C . ALA A 1 133 ? 6.523 7.045 -13.588 1.00 94.88 133 ALA A C 1
ATOM 1029 O O . ALA A 1 133 ? 7.495 7.103 -14.345 1.00 94.88 133 ALA A O 1
ATOM 1030 N N . LEU A 1 134 ? 5.319 6.648 -13.984 1.00 93.69 134 LEU A N 1
ATOM 1031 C CA . LEU A 1 134 ? 4.953 6.550 -15.390 1.00 93.69 134 LEU A CA 1
ATOM 1032 C C . LEU A 1 134 ? 4.152 7.796 -15.776 1.00 93.69 134 LEU A C 1
ATOM 1034 O O . LEU A 1 134 ? 3.343 8.278 -14.982 1.00 93.69 134 LEU A O 1
ATOM 1038 N N . ASP A 1 135 ? 4.401 8.323 -16.970 1.00 89.69 135 ASP A N 1
ATOM 1039 C CA . ASP A 1 135 ? 3.651 9.450 -17.522 1.00 89.69 135 ASP A CA 1
ATOM 1040 C C . ASP A 1 135 ? 2.267 9.027 -18.060 1.00 89.69 135 ASP A C 1
ATOM 1042 O O . ASP A 1 135 ? 1.844 7.874 -17.937 1.00 89.69 135 ASP A O 1
ATOM 1046 N N . GLU A 1 136 ? 1.543 9.966 -18.672 1.00 85.69 136 GLU A N 1
ATOM 1047 C CA . GLU A 1 136 ? 0.215 9.720 -19.255 1.00 85.69 136 GLU A CA 1
ATOM 1048 C C . GLU A 1 136 ? 0.231 8.680 -20.393 1.00 85.69 136 GLU A C 1
ATOM 1050 O O . GLU A 1 136 ? -0.781 8.026 -20.646 1.00 85.69 136 GLU A O 1
ATOM 1055 N N . ALA A 1 137 ? 1.376 8.488 -21.056 1.00 89.25 137 ALA A N 1
ATOM 1056 C CA . ALA A 1 137 ? 1.599 7.460 -22.074 1.00 89.25 137 ALA A CA 1
ATOM 1057 C C . ALA A 1 137 ? 2.166 6.152 -21.481 1.00 89.25 137 ALA A C 1
ATOM 1059 O O . ALA A 1 137 ? 2.609 5.263 -22.220 1.00 89.25 137 ALA A O 1
ATOM 1060 N N . LEU A 1 138 ? 2.154 6.032 -20.149 1.00 89.50 138 LEU A N 1
ATOM 1061 C CA . LEU A 1 138 ? 2.714 4.935 -19.364 1.00 89.50 138 LEU A CA 1
ATOM 1062 C C . LEU A 1 138 ? 4.212 4.701 -19.614 1.00 89.50 138 LEU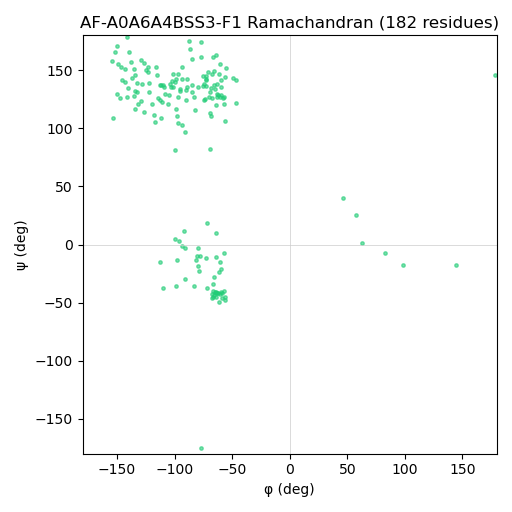 A C 1
ATOM 1064 O O . LEU A 1 138 ? 4.714 3.591 -19.418 1.00 89.50 138 LEU A O 1
ATOM 1068 N N . GLN A 1 139 ? 4.938 5.737 -20.038 1.00 93.44 139 GLN A N 1
ATOM 1069 C CA . GLN A 1 139 ? 6.383 5.683 -20.211 1.00 93.44 139 GLN A CA 1
ATOM 1070 C C . GLN A 1 139 ? 7.101 6.081 -18.917 1.00 93.44 139 GLN A C 1
ATOM 1072 O O . GLN A 1 139 ? 6.642 6.977 -18.205 1.00 93.44 139 GLN A O 1
ATOM 1077 N N . PRO A 1 140 ? 8.226 5.430 -18.569 1.00 93.38 140 PRO A N 1
ATOM 1078 C CA . PRO A 1 140 ? 8.933 5.745 -17.336 1.00 93.38 140 PRO A CA 1
ATOM 1079 C C . PRO A 1 140 ? 9.589 7.130 -17.371 1.00 93.38 140 PRO A C 1
ATOM 1081 O O . PRO A 1 140 ? 10.301 7.458 -18.318 1.00 93.38 140 PRO A O 1
ATOM 1084 N N . SER A 1 141 ? 9.427 7.901 -16.294 1.00 92.44 141 SER A N 1
ATOM 1085 C CA . SER A 1 141 ? 10.120 9.178 -16.097 1.00 92.44 141 SER A CA 1
ATOM 1086 C C . SER A 1 141 ? 11.644 9.010 -16.065 1.00 92.44 141 SER A C 1
ATOM 1088 O O . SER A 1 141 ? 12.162 7.961 -15.677 1.00 92.44 141 SER A O 1
ATOM 1090 N N . GLU A 1 142 ? 12.392 10.064 -16.401 1.00 88.50 142 GLU A N 1
ATOM 1091 C CA . GLU A 1 142 ? 13.862 9.998 -16.464 1.00 88.50 142 GLU A CA 1
ATOM 1092 C C . GLU A 1 142 ? 14.505 9.621 -15.118 1.00 88.50 142 GLU A C 1
ATOM 1094 O O . GLU A 1 142 ? 15.437 8.814 -15.058 1.00 88.50 142 GLU A O 1
ATOM 1099 N N . SER A 1 143 ? 13.985 10.167 -14.016 1.00 91.38 143 SER A N 1
ATOM 1100 C CA . SER A 1 143 ? 14.504 9.927 -12.671 1.00 91.38 143 SER A CA 1
ATOM 1101 C C . SER A 1 143 ? 13.694 8.874 -11.916 1.00 91.38 143 SER A C 1
ATOM 1103 O O . SER A 1 143 ? 12.470 8.782 -12.022 1.00 91.38 143 SER A O 1
ATOM 1105 N N . ALA A 1 144 ? 14.404 8.058 -11.134 1.00 95.06 144 ALA A N 1
ATOM 1106 C CA . ALA A 1 144 ? 13.811 7.208 -10.110 1.00 95.06 144 ALA A CA 1
ATOM 1107 C C . ALA A 1 144 ? 13.917 7.902 -8.744 1.00 95.06 144 ALA A C 1
ATOM 1109 O O . ALA A 1 144 ? 14.894 8.597 -8.469 1.00 95.06 144 ALA A O 1
ATOM 1110 N N . THR A 1 145 ? 12.929 7.680 -7.884 1.00 95.56 145 THR A N 1
ATOM 1111 C CA . THR A 1 145 ? 12.935 8.096 -6.482 1.00 95.56 145 THR A CA 1
ATOM 1112 C C . THR A 1 145 ? 13.367 6.922 -5.615 1.00 95.56 145 THR A C 1
ATOM 1114 O O . THR A 1 145 ? 12.779 5.843 -5.698 1.00 95.56 145 THR A O 1
ATOM 1117 N N . SER A 1 146 ? 14.377 7.133 -4.774 1.00 95.94 146 SER A N 1
ATOM 1118 C CA . SER A 1 146 ? 14.823 6.151 -3.784 1.00 95.94 146 SER A CA 1
ATOM 1119 C C . SER A 1 146 ? 14.149 6.388 -2.441 1.00 95.94 146 SER A C 1
ATOM 1121 O O . SER A 1 146 ? 13.974 7.535 -2.034 1.00 95.94 146 SER A O 1
ATOM 1123 N N . PHE A 1 147 ? 13.824 5.298 -1.753 1.00 94.31 147 PHE A N 1
ATOM 1124 C CA . PHE A 1 147 ? 13.234 5.313 -0.421 1.00 94.31 147 PHE A CA 1
ATOM 1125 C C . PHE A 1 147 ? 14.031 4.420 0.524 1.00 94.31 147 PHE A C 1
ATOM 1127 O O . PHE A 1 147 ? 14.423 3.306 0.158 1.00 94.31 147 PHE A O 1
ATOM 1134 N N . ALA A 1 148 ? 14.241 4.887 1.752 1.00 91.56 148 ALA A N 1
ATOM 1135 C CA . ALA A 1 148 ? 14.783 4.051 2.818 1.00 91.56 148 ALA A CA 1
ATOM 1136 C C . ALA A 1 148 ? 13.709 3.111 3.397 1.00 91.56 148 ALA A C 1
ATOM 1138 O O . ALA A 1 148 ? 12.506 3.351 3.278 1.00 91.56 148 ALA A O 1
ATOM 1139 N N . ALA A 1 149 ? 14.140 2.049 4.084 1.00 86.31 149 ALA A N 1
ATOM 1140 C CA . ALA A 1 149 ? 13.224 1.266 4.912 1.00 86.31 149 ALA A CA 1
ATOM 1141 C C . ALA A 1 149 ? 12.598 2.162 5.991 1.00 86.31 149 ALA A C 1
ATOM 1143 O O . ALA A 1 149 ? 13.277 3.015 6.566 1.00 86.31 149 ALA A O 1
ATOM 1144 N N . CYS A 1 150 ? 11.315 1.950 6.266 1.00 83.69 150 CYS A N 1
ATOM 1145 C CA . CYS A 1 150 ? 10.472 2.754 7.152 1.00 83.69 150 CYS A CA 1
ATOM 1146 C C . CYS A 1 150 ? 10.261 4.210 6.715 1.00 83.69 150 CYS A C 1
ATOM 1148 O O . CYS A 1 150 ? 9.570 4.943 7.424 1.00 83.69 150 CYS A O 1
ATOM 1150 N N . GLU A 1 151 ? 10.814 4.650 5.578 1.00 89.00 151 GLU A N 1
ATOM 1151 C CA . GLU A 1 151 ? 10.467 5.960 5.035 1.00 89.00 151 GLU A CA 1
ATOM 1152 C C . GLU A 1 151 ? 8.985 5.957 4.672 1.00 89.00 151 GLU A C 1
ATOM 1154 O O . GLU A 1 151 ? 8.509 5.047 3.983 1.00 89.00 151 GLU A O 1
ATOM 1159 N N . PHE A 1 152 ? 8.273 6.975 5.146 1.00 89.62 152 PHE A N 1
ATOM 1160 C CA . PHE A 1 152 ? 6.848 7.141 4.925 1.00 89.62 152 PHE A CA 1
ATOM 1161 C C . PHE A 1 152 ? 6.555 8.480 4.267 1.00 89.62 152 PHE A C 1
ATOM 1163 O O . PHE A 1 152 ? 7.284 9.456 4.456 1.00 89.62 152 PHE A O 1
ATOM 1170 N N . ARG A 1 153 ? 5.457 8.533 3.516 1.00 92.00 153 ARG A N 1
ATOM 1171 C CA . ARG A 1 153 ? 4.904 9.787 3.008 1.00 92.00 153 ARG A CA 1
ATOM 1172 C C . ARG A 1 153 ? 3.413 9.820 3.255 1.00 92.00 153 ARG A C 1
ATOM 1174 O O . ARG A 1 153 ? 2.727 8.814 3.095 1.00 92.00 153 ARG A O 1
ATOM 1181 N N . TYR A 1 154 ? 2.949 10.995 3.652 1.00 90.75 154 TYR A N 1
ATOM 1182 C CA . TYR A 1 154 ? 1.540 11.339 3.633 1.00 90.75 154 TYR A CA 1
ATOM 1183 C C . TYR A 1 154 ? 1.216 11.966 2.281 1.00 90.75 154 TYR A C 1
ATOM 1185 O O . TYR A 1 154 ? 1.955 12.832 1.809 1.00 90.75 154 TYR A O 1
ATOM 1193 N N . VAL A 1 155 ? 0.129 11.510 1.675 1.00 90.12 155 VAL A N 1
ATOM 1194 C CA . VAL A 1 155 ? -0.420 12.049 0.440 1.00 90.12 155 VAL A CA 1
ATOM 1195 C C . VAL A 1 155 ? -1.811 12.563 0.762 1.00 90.12 155 VAL A C 1
ATOM 1197 O O . VAL A 1 155 ? -2.726 11.799 1.081 1.00 90.12 155 VAL A O 1
ATOM 1200 N N . GLU A 1 156 ? -1.939 13.882 0.716 1.00 89.12 156 GLU A N 1
ATOM 1201 C CA . GLU A 1 156 ? -3.226 14.550 0.811 1.00 89.12 156 GLU A CA 1
ATOM 1202 C C . GLU A 1 156 ? -3.971 14.402 -0.515 1.00 89.12 156 GLU A C 1
ATOM 1204 O O . GLU A 1 156 ? -3.382 14.555 -1.587 1.00 89.12 156 GLU A O 1
ATOM 1209 N N . ILE A 1 157 ? -5.263 14.094 -0.423 1.00 86.25 157 ILE A N 1
ATOM 1210 C CA . ILE A 1 157 ? -6.166 14.007 -1.566 1.00 86.25 157 ILE A CA 1
ATOM 1211 C C . ILE A 1 157 ? -7.155 15.155 -1.439 1.00 86.25 157 ILE A C 1
ATOM 1213 O O . ILE A 1 157 ? -7.989 15.158 -0.533 1.00 86.25 157 ILE A O 1
ATOM 1217 N N . VAL A 1 158 ? -7.015 16.151 -2.313 1.00 81.62 158 VAL A N 1
ATOM 1218 C CA . VAL A 1 158 ? -7.824 17.372 -2.269 1.00 81.62 158 VAL A CA 1
ATOM 1219 C C . VAL A 1 158 ? -9.143 17.139 -2.998 1.00 81.62 158 VAL A C 1
ATOM 1221 O O . VAL A 1 158 ? -9.193 16.549 -4.080 1.00 81.62 158 VAL A O 1
ATOM 1224 N N . GLU A 1 159 ? -10.238 17.615 -2.407 1.00 74.62 159 GLU A N 1
ATOM 1225 C CA . GLU A 1 159 ? -11.558 17.511 -3.019 1.00 74.62 159 GLU A CA 1
ATOM 1226 C C . GLU A 1 159 ? -11.594 18.245 -4.372 1.00 74.62 159 GLU A C 1
ATOM 1228 O O . GLU A 1 159 ? -11.231 19.414 -4.479 1.00 74.62 159 GLU A O 1
ATOM 1233 N N . GLY A 1 160 ? -12.036 17.542 -5.419 1.00 74.25 160 GLY A N 1
ATOM 1234 C CA . GLY A 1 160 ? -12.107 18.061 -6.790 1.00 74.25 160 GLY A CA 1
ATOM 1235 C C . GLY A 1 160 ? -10.933 17.660 -7.687 1.00 74.25 160 GLY A C 1
ATOM 1236 O O . GLY A 1 160 ? -11.088 17.666 -8.909 1.00 74.25 160 GLY A O 1
ATOM 1237 N N . GLU A 1 161 ? -9.811 17.213 -7.120 1.00 82.38 161 GLU A N 1
ATOM 1238 C CA . GLU A 1 161 ? -8.671 16.709 -7.888 1.00 82.38 161 GLU A CA 1
ATOM 1239 C C . GLU A 1 161 ? -8.739 15.183 -8.056 1.00 82.38 161 GLU A C 1
ATOM 1241 O O . GLU A 1 161 ? -9.385 14.459 -7.291 1.00 82.38 161 GLU A O 1
ATOM 1246 N N . ARG A 1 162 ? -8.141 14.670 -9.136 1.00 83.12 162 ARG A N 1
ATOM 1247 C CA . ARG A 1 162 ? -7.973 13.227 -9.349 1.00 83.12 162 ARG A CA 1
ATOM 1248 C C . ARG A 1 162 ? -6.516 12.881 -9.110 1.00 83.12 162 ARG A C 1
ATOM 1250 O O . ARG A 1 162 ? -5.650 13.368 -9.829 1.00 83.12 162 ARG A O 1
ATOM 1257 N N . HIS A 1 163 ? -6.260 12.000 -8.154 1.00 87.44 163 HIS A N 1
ATOM 1258 C CA . HIS A 1 163 ? -4.916 11.505 -7.883 1.00 87.44 163 HIS A CA 1
ATOM 1259 C C . HIS A 1 163 ? -4.756 10.142 -8.535 1.00 87.44 163 HIS A C 1
ATOM 1261 O O . HIS A 1 163 ? -4.951 9.097 -7.915 1.00 87.44 163 HIS A O 1
ATOM 1267 N N . VAL A 1 164 ? -4.466 10.194 -9.832 1.00 89.31 164 VAL A N 1
ATOM 1268 C CA . VAL A 1 164 ? -4.253 9.031 -10.686 1.00 89.31 164 VAL A CA 1
ATOM 1269 C C . VAL A 1 164 ? -2.764 8.890 -10.946 1.00 89.31 164 VAL A C 1
ATOM 1271 O O . VAL A 1 164 ? -2.129 9.850 -11.380 1.00 89.31 164 VAL A O 1
ATOM 1274 N N . HIS A 1 165 ? -2.208 7.704 -10.719 1.00 92.25 165 HIS A N 1
ATOM 1275 C CA . HIS A 1 165 ? -0.827 7.435 -11.093 1.00 92.25 165 HIS A CA 1
ATOM 1276 C C . HIS A 1 165 ? -0.560 5.962 -11.402 1.00 92.25 165 HIS A C 1
ATOM 1278 O O . HIS A 1 165 ? -1.353 5.072 -11.102 1.00 92.25 165 HIS A O 1
ATOM 1284 N N . ALA A 1 166 ? 0.586 5.732 -12.032 1.00 93.25 166 ALA A N 1
ATOM 1285 C CA . ALA A 1 166 ? 1.223 4.438 -12.190 1.00 93.25 166 ALA A CA 1
ATOM 1286 C C . ALA A 1 166 ? 2.724 4.624 -11.947 1.00 93.25 166 ALA A C 1
ATOM 1288 O O . ALA A 1 166 ? 3.267 5.724 -12.096 1.00 93.25 166 ALA A O 1
ATOM 1289 N N . PHE A 1 167 ? 3.417 3.554 -11.575 1.00 95.12 167 PHE A N 1
ATOM 1290 C CA . PHE A 1 167 ? 4.863 3.607 -11.404 1.00 95.12 167 PHE A CA 1
ATOM 1291 C C . PHE A 1 167 ? 5.503 2.258 -11.734 1.00 95.12 167 PHE A C 1
ATOM 1293 O O . PHE A 1 167 ? 4.881 1.204 -11.626 1.00 95.12 167 PHE A O 1
ATOM 1300 N N . GLN A 1 168 ? 6.775 2.294 -12.103 1.00 96.56 168 GLN A N 1
ATOM 1301 C CA . GLN A 1 168 ? 7.631 1.134 -12.290 1.00 96.56 168 GLN A CA 1
ATOM 1302 C C . GLN A 1 168 ? 8.554 0.946 -11.086 1.00 96.56 168 GLN A C 1
ATOM 1304 O O . GLN A 1 168 ? 9.032 1.919 -10.499 1.00 96.56 168 GLN A O 1
ATOM 1309 N N . ASN A 1 169 ? 8.864 -0.306 -10.756 1.00 97.19 169 ASN A N 1
ATOM 1310 C CA . ASN A 1 169 ? 9.986 -0.662 -9.898 1.00 97.19 169 ASN A CA 1
ATOM 1311 C C . ASN A 1 169 ? 11.247 -0.913 -10.755 1.00 97.19 169 ASN A C 1
ATOM 1313 O O . ASN A 1 169 ? 11.424 -2.021 -11.264 1.00 97.19 169 ASN A O 1
ATOM 1317 N N . PRO A 1 170 ? 12.153 0.071 -10.928 1.00 96.75 170 PRO A N 1
ATOM 1318 C CA . PRO A 1 170 ? 13.400 -0.125 -11.670 1.00 96.75 170 PRO A CA 1
ATOM 1319 C C . PRO A 1 170 ? 14.489 -0.838 -10.845 1.00 96.75 170 PRO A C 1
ATOM 1321 O O . PRO A 1 170 ? 15.603 -1.033 -11.333 1.00 96.75 170 PRO A O 1
ATOM 1324 N N . GLY A 1 171 ? 14.226 -1.136 -9.568 1.00 94.44 171 GLY A N 1
ATOM 1325 C CA . GLY A 1 171 ? 15.181 -1.750 -8.654 1.00 94.44 171 GLY A CA 1
ATOM 1326 C C . GLY A 1 171 ? 15.365 -3.250 -8.885 1.00 94.44 171 GLY A C 1
ATOM 1327 O O . GLY A 1 171 ? 14.665 -3.865 -9.678 1.00 94.44 171 GLY A O 1
ATOM 1328 N N . LYS A 1 172 ? 16.321 -3.833 -8.148 1.00 94.62 172 LYS A N 1
ATOM 1329 C CA . LYS A 1 172 ? 16.578 -5.290 -8.091 1.00 94.62 172 LYS A CA 1
ATOM 1330 C C . LYS A 1 172 ? 15.849 -5.993 -6.942 1.00 94.62 172 LYS A C 1
ATOM 1332 O O . LYS A 1 172 ? 16.028 -7.188 -6.731 1.00 94.62 172 LYS A O 1
ATOM 1337 N N . VAL A 1 173 ? 15.123 -5.224 -6.142 1.00 92.62 173 VAL A N 1
ATOM 1338 C CA . VAL A 1 173 ? 14.369 -5.684 -4.978 1.00 92.62 173 VAL A CA 1
ATOM 1339 C C . VAL A 1 173 ? 12.925 -5.277 -5.175 1.00 92.62 173 VAL A C 1
ATOM 1341 O O . VAL A 1 173 ? 12.653 -4.252 -5.803 1.00 92.62 173 VAL A O 1
ATOM 1344 N N . ASP A 1 174 ? 12.008 -6.072 -4.646 1.00 94.12 174 ASP A N 1
ATOM 1345 C CA . ASP A 1 174 ? 10.591 -5.752 -4.717 1.00 94.12 174 ASP A CA 1
ATOM 1346 C C . ASP A 1 174 ? 10.310 -4.451 -3.960 1.00 94.12 174 ASP A C 1
ATOM 1348 O O . ASP A 1 174 ? 10.829 -4.220 -2.863 1.00 94.12 174 ASP A O 1
ATOM 1352 N N . VAL A 1 175 ? 9.466 -3.602 -4.541 1.00 94.12 175 VAL A N 1
ATOM 1353 C CA . VAL A 1 175 ? 8.821 -2.533 -3.782 1.00 94.12 175 VAL A CA 1
ATOM 1354 C C . VAL A 1 175 ? 7.830 -3.218 -2.865 1.00 94.12 175 VAL A C 1
ATOM 1356 O O . VAL A 1 175 ? 7.019 -4.023 -3.319 1.00 94.12 175 VAL A O 1
ATOM 1359 N N . GLN A 1 176 ? 7.923 -2.921 -1.577 1.00 92.81 176 GLN A N 1
ATOM 1360 C CA . GLN A 1 176 ? 7.063 -3.485 -0.554 1.00 92.81 176 GLN A CA 1
ATOM 1361 C C . GLN A 1 176 ? 6.605 -2.354 0.350 1.00 92.81 176 GLN A C 1
ATOM 1363 O O . GLN A 1 176 ? 7.424 -1.703 1.003 1.00 92.81 176 GLN A O 1
ATOM 1368 N N . GLN A 1 177 ? 5.304 -2.106 0.377 1.00 91.44 177 GLN A N 1
ATOM 1369 C CA . GLN A 1 177 ? 4.717 -0.997 1.109 1.00 91.44 177 GLN A CA 1
ATOM 1370 C C . GLN A 1 177 ? 3.495 -1.470 1.872 1.00 91.44 177 GLN A C 1
ATOM 1372 O O . GLN A 1 177 ? 2.788 -2.380 1.445 1.00 91.44 177 GLN A O 1
ATOM 1377 N N . TYR A 1 178 ? 3.228 -0.801 2.983 1.00 89.50 178 TYR A N 1
ATOM 1378 C CA . TYR A 1 178 ? 1.871 -0.753 3.497 1.00 89.50 178 TYR A CA 1
ATOM 1379 C C . TYR A 1 178 ? 1.270 0.592 3.133 1.00 89.50 178 TYR A C 1
ATOM 1381 O O . TYR A 1 178 ? 1.933 1.618 3.291 1.00 89.50 178 TYR A O 1
ATOM 1389 N N . VAL A 1 179 ? 0.028 0.567 2.661 1.00 90.75 179 VAL A N 1
ATOM 1390 C CA . VAL A 1 179 ? -0.760 1.753 2.317 1.00 90.75 179 VAL A CA 1
ATOM 1391 C C . VAL A 1 179 ? -1.937 1.822 3.279 1.00 90.75 179 VAL A C 1
ATOM 1393 O O . VAL A 1 179 ? -2.663 0.844 3.446 1.00 90.75 179 VAL A O 1
ATOM 1396 N N . ILE A 1 180 ? -2.100 2.957 3.948 1.00 89.25 180 ILE A N 1
ATOM 1397 C CA . ILE A 1 180 ? -3.160 3.213 4.922 1.00 89.25 180 ILE A CA 1
ATOM 1398 C C . ILE A 1 180 ? -4.006 4.349 4.375 1.00 89.25 180 ILE A C 1
ATOM 1400 O O . ILE A 1 180 ? -3.568 5.497 4.393 1.00 89.25 180 ILE A O 1
ATOM 1404 N N . GLU A 1 181 ? -5.194 4.016 3.890 1.00 89.38 181 GLU A N 1
ATOM 1405 C CA . GLU A 1 181 ? -6.163 4.974 3.361 1.00 89.38 181 GLU A CA 1
ATOM 1406 C C . GLU A 1 181 ? -7.156 5.361 4.458 1.00 89.38 181 GLU A C 1
ATOM 1408 O O . GLU A 1 181 ? -7.697 4.486 5.138 1.00 89.38 181 GLU A O 1
ATOM 1413 N N . PHE A 1 182 ? -7.408 6.660 4.626 1.00 85.88 182 PHE A N 1
ATOM 1414 C CA . PHE A 1 182 ? -8.324 7.200 5.634 1.00 85.88 182 PHE A CA 1
ATOM 1415 C C . PHE A 1 182 ? -9.722 7.395 5.035 1.00 85.88 182 PHE A C 1
ATOM 1417 O O . PHE A 1 182 ? -9.962 8.338 4.283 1.00 85.88 182 PHE A O 1
ATOM 1424 N N . VAL A 1 183 ? -10.644 6.482 5.346 1.00 79.56 183 VAL A N 1
ATOM 1425 C CA . VAL A 1 183 ? -11.962 6.393 4.691 1.00 79.56 183 VAL A CA 1
ATOM 1426 C C . VAL A 1 183 ? -13.069 7.196 5.383 1.00 79.56 183 VAL A C 1
ATOM 1428 O O . VAL A 1 183 ? -14.187 7.242 4.864 1.00 79.56 183 VAL A O 1
ATOM 1431 N N . SER A 1 184 ? -12.784 7.848 6.518 1.00 64.88 184 SER A N 1
ATOM 1432 C CA . SER A 1 184 ? -13.763 8.663 7.256 1.00 64.88 184 SER A CA 1
ATOM 1433 C C . SER A 1 184 ? -13.165 9.800 8.064 1.00 64.88 184 SER A C 1
ATOM 1435 O O . SER A 1 184 ? -12.117 9.546 8.702 1.00 64.88 184 SER A O 1
#

Solvent-accessible surface area (backbone atoms only — not comparable to full-atom values): 10896 Å² total; per-residue (Å²): 132,82,75,80,72,60,94,84,58,57,53,55,31,36,45,76,42,52,41,93,50,86,76,51,72,69,51,49,64,72,63,57,43,65,41,57,85,56,92,83,63,64,58,68,63,53,49,56,51,52,54,58,51,41,74,73,75,48,97,65,65,69,48,79,49,75,41,64,60,76,75,92,80,73,80,85,74,79,85,72,80,77,92,54,90,32,66,94,43,72,40,83,76,45,76,58,84,48,38,35,34,23,40,28,68,33,52,50,67,36,63,50,55,54,20,62,61,84,42,33,31,39,38,31,24,40,42,56,31,36,41,19,48,32,49,99,86,66,46,73,48,96,61,69,50,77,45,49,55,68,43,64,50,78,46,85,60,58,91,93,66,82,54,65,51,32,34,32,20,83,32,93,48,50,37,35,32,41,39,38,33,46,71,100

Organism: NCBI:txid53985

Secondary structure (DSSP, 8-state):
------TT--EEEEEEEETT-PPPHHHHHHHT----S-TT--HHHHHHHHHHHHHHH--S-EEEEEEEPPPTTS--PPPPPP-----S-SEEEEE-SSEEEEEEEE-TT-EEEEEEE-S-EEEEESS-EEEEEB-TTSPBPSPPEEE-TT-EEEE---TT--EEEEEE--SSS-EEEEEEEE--

InterPro domains:
  IPR014710 RmlC-like jelly roll fold [G3DSA:2.60.120.10] (87-183)

Radius of gyration: 17.64 Å; Cα contacts (8 Å, |Δi|>4): 349; chains: 1; bounding box: 36×35×50 Å

Foldseek 3Di:
DDDPDPPPWDFQFKDKDFLPDDDDLVRCVVLVRTDHPDPPDPNVVSVVVVVVVCVVPDPGDMDMDTHTDDDPDPDQDDQDDDPDPFDPAPDWNDDDQWKTKHKHKAAAFGKGDKDWARAKKKKFWSAWFKKFWADPVRHTDPDIDTDHHRDMDTDHDDPPDIHITMITGNDNGMGIMMMMGTND

pLDDT: mean 76.39, std 15.77, range [28.67, 97.19]

Nearest PDB structures (foldseek):
  3lag-assembly1_A  TM=9.054E-01  e=1.044E-06  Rhodopseudomonas palustris CGA009
  3fjs-assembly2_D  TM=6.491E-01  e=6.354E-05  Cupriavidus pinatubonensis JMP134
  2ozj-assembly2_B-3  TM=5.696E-01  e=9.371E-05  Desulfitobacterium hafniense DCB-2
  6xb9-assembly1_F-2  TM=7.004E-01  e=1.273E-03  Azotobacter vinelandii
  5j4f-assembly1_A  TM=6.234E-01  e=2.219E-03  Helicobacter pylori 26695